Protein AF-0000000081041451 (afdb_homodimer)

Nearest PDB structures (foldseek):
  8tff-assembly1_A  TM=4.608E-01  e=7.504E+00  Flavobacterium johnsoniae UW101
  8eow-assembly1_A  TM=2.964E-01  e=8.471E+00  Rattus norvegicus
  8tff-assembly1_A  TM=5.093E-01  e=7.293E+00  Flavobacterium johnsoniae UW101
  8eow-assembly1_A  TM=3.138E-01  e=8.241E+00  Rattus norvegicus

Radius of gyration: 32.95 Å; Cα contacts (8 Å, |Δi|>4): 225; chains: 2; bounding box: 112×84×89 Å

Organism: NCBI:txid2856

Secondary structure (DSSP, 8-state):
-------------------------------------HHHHHHHHHHHHHHHT----HHHHHHHHHHHHT--S-SS--SHHHHHHHHHHHHHHHHHHHHHHHHHHHHHHHHHT-HHHHHHHHHHHHHHHHHHHHHHHHHHHHHHHH------/-------------------------------------HHHHHHHHHHHHHHHT----HHHHHHHHHHHHT--S-SS--SHHHHHHHHHHHHHHHHHHHHHHHHHHHHHHHHHT-HHHHHHHHHHHHHHHHHHHHHHHHHHHHHHHH------

Foldseek 3Di:
DDPPPPPPPPPPPPPPPPPPPPPPVPPPQPQPLQPQDPVNVVLVVVLVVVLVPPDDDLVSLVVSLVVLLPDDWANHDGDDVVRVVRNVVSNVSSVSSVVVSVVVVVVVCLVPPDPVNVVVVVVVVVVVVVVVVVVVVVVVVVVVVVVPPPPD/DDPPPPPPPPPPPPPPPPPPPPCPVPPPQPQPLAAQDPVRVVLQVVLQVVLVPPDDDLVSLVVSLVVLLPDDWANHDGDDVVRVVRNVVSNVSSVSSVVVSVVVVVVVCLVPPDVVNVVVVVVVVVVVVVVVVVVVVVVVVVVVVVVPDPPD

Sequence (304 aa):
MKLTLLSSSLALFLCQTQAFAPVSPSIRPRTSVLAVTEGETDTYFRAIKCAEGSSSTLEELEKLATDLENVLGSQYEEGIENCEREVRDRMDVAHMLRLRIELQLRMDYLKGENLFASDVQKSHDRDERRRFKELLEANRDKVVDGADLGLWMKLTLLSSSLALFLCQTQAFAPVSPSIRPRTSVLAVTEGETDTYFRAIKCAEGSSSTLEELEKLATDLENVLGSQYEEGIENCEREVRDRMDVAHMLRLRIELQLRMDYLKGENLFASDVQKSHDRDERRRFKELLEANRDKVVDGADLGLW

Structure (mmCIF, N/CA/C/O backbone):
data_AF-0000000081041451-model_v1
#
loop_
_entity.id
_entity.type
_entity.pdbx_description
1 polymer 'Uncharacterized protein'
#
loop_
_atom_site.group_PDB
_atom_site.id
_atom_site.type_symbol
_atom_site.label_atom_id
_atom_site.label_alt_id
_atom_site.label_comp_id
_atom_site.label_asym_id
_atom_site.label_entity_id
_atom_site.label_seq_id
_atom_site.pdbx_PDB_ins_code
_atom_site.Cartn_x
_atom_site.Cartn_y
_atom_site.Cartn_z
_atom_site.occupancy
_atom_site.B_iso_or_equiv
_atom_site.auth_seq_id
_atom_site.auth_comp_id
_atom_site.auth_asym_id
_atom_site.auth_atom_id
_atom_site.pdbx_PDB_model_num
ATOM 1 N N . MET A 1 1 ? -48.594 40.406 -40.25 1 30.55 1 MET A N 1
ATOM 2 C CA . MET A 1 1 ? -47.344 39.75 -39.938 1 30.55 1 MET A CA 1
ATOM 3 C C . MET A 1 1 ? -47.594 38.375 -39.312 1 30.55 1 MET A C 1
ATOM 5 O O . MET A 1 1 ? -48.188 38.281 -38.25 1 30.55 1 MET A O 1
ATOM 9 N N . LYS A 1 2 ? -47.812 37.25 -40.156 1 34.16 2 LYS A N 1
ATOM 10 C CA . LYS A 1 2 ? -48.281 35.875 -39.969 1 34.16 2 LYS A CA 1
ATOM 11 C C . LYS A 1 2 ? -47.344 35.062 -39.125 1 34.16 2 LYS A C 1
ATOM 13 O O . LYS A 1 2 ? -46.156 34.969 -39.406 1 34.16 2 LYS A O 1
ATOM 18 N N . LEU A 1 3 ? -47.594 34.906 -37.812 1 38.12 3 LEU A N 1
ATOM 19 C CA . LEU A 1 3 ? -46.969 34.219 -36.719 1 38.12 3 LEU A CA 1
ATOM 20 C C . LEU A 1 3 ? -46.938 32.688 -36.969 1 38.12 3 LEU A C 1
ATOM 22 O O . LEU A 1 3 ? -48 32.062 -36.969 1 38.12 3 LEU A O 1
ATOM 26 N N . THR A 1 4 ? -46.25 32.281 -38.062 1 38.69 4 THR A N 1
ATOM 27 C CA . THR A 1 4 ? -46.219 30.859 -38.312 1 38.69 4 THR A CA 1
ATOM 28 C C . THR A 1 4 ? -45.656 30.094 -37.125 1 38.69 4 THR A C 1
ATOM 30 O O . THR A 1 4 ? -44.531 30.391 -36.688 1 38.69 4 THR A O 1
ATOM 33 N N . LEU A 1 5 ? -46.531 29.594 -36.281 1 37.41 5 LEU A N 1
ATOM 34 C CA . LEU A 1 5 ? -46.344 28.703 -35.125 1 37.41 5 LEU A CA 1
ATOM 35 C C . LEU A 1 5 ? -45.688 27.406 -35.562 1 37.41 5 LEU A C 1
ATOM 37 O O . LEU A 1 5 ? -46.25 26.641 -36.344 1 37.41 5 LEU A O 1
ATOM 41 N N . LEU A 1 6 ? -44.344 27.438 -35.781 1 37.81 6 LEU A N 1
ATOM 42 C CA . LEU A 1 6 ? -43.594 26.219 -36.094 1 37.81 6 LEU A CA 1
ATOM 43 C C . LEU A 1 6 ? -43.781 25.172 -35 1 37.81 6 LEU A C 1
ATOM 45 O O . LEU A 1 6 ? -43.5 25.438 -33.812 1 37.81 6 LEU A O 1
ATOM 49 N N . SER A 1 7 ? -44.688 24.172 -35.188 1 36.12 7 SER A N 1
ATOM 50 C CA . SER A 1 7 ? -45 22.984 -34.406 1 36.12 7 SER A CA 1
ATOM 51 C C . SER A 1 7 ? -43.781 22.062 -34.281 1 36.12 7 SER A C 1
ATOM 53 O O . SER A 1 7 ? -43.25 21.594 -35.281 1 36.12 7 SER A O 1
ATOM 55 N N . SER A 1 8 ? -42.844 22.312 -33.281 1 38.12 8 SER A N 1
ATOM 56 C CA . SER A 1 8 ? -41.688 21.469 -32.969 1 38.12 8 SER A CA 1
ATOM 57 C C . SER A 1 8 ? -42.125 20.078 -32.531 1 38.12 8 SER A C 1
ATOM 59 O O . SER A 1 8 ? -42.844 19.938 -31.547 1 38.12 8 SER A O 1
ATOM 61 N N . SER A 1 9 ? -42.406 19.172 -33.5 1 34.44 9 SER A N 1
ATOM 62 C CA . SER A 1 9 ? -42.688 17.766 -33.281 1 34.44 9 SER A CA 1
ATOM 63 C C . SER A 1 9 ? -41.625 17.094 -32.438 1 34.44 9 SER A C 1
ATOM 65 O O . SER A 1 9 ? -40.438 17.062 -32.812 1 34.44 9 SER A O 1
ATOM 67 N N . LEU A 1 10 ? -41.75 17.109 -31.078 1 38.22 10 LEU A N 1
ATOM 68 C CA . LEU A 1 10 ? -40.969 16.344 -30.109 1 38.22 10 LEU A CA 1
ATOM 69 C C . LEU A 1 10 ? -41.031 14.852 -30.422 1 38.22 10 LEU A C 1
ATOM 71 O O . LEU A 1 10 ? -42.094 14.227 -30.297 1 38.22 10 LEU A O 1
ATOM 75 N N . ALA A 1 11 ? -40.344 14.367 -31.469 1 34.16 11 ALA A N 1
ATOM 76 C CA . ALA A 1 11 ? -40.188 12.938 -31.734 1 34.16 11 ALA A CA 1
ATOM 77 C C . ALA A 1 11 ? -39.719 12.188 -30.5 1 34.16 11 ALA A C 1
ATOM 79 O O . ALA A 1 11 ? -38.688 12.523 -29.922 1 34.16 11 ALA A O 1
ATOM 80 N N . LEU A 1 12 ? -40.656 11.664 -29.703 1 37.94 12 LEU A N 1
ATOM 81 C CA . LEU A 1 12 ? -40.469 10.711 -28.625 1 37.94 12 LEU A CA 1
ATOM 82 C C . LEU A 1 12 ? -39.594 9.539 -29.062 1 37.94 12 LEU A C 1
ATOM 84 O O . LEU A 1 12 ? -40 8.758 -29.922 1 37.94 12 LEU A O 1
ATOM 88 N N . PHE A 1 13 ? -38.25 9.695 -29 1 35 13 PHE A N 1
ATOM 89 C CA . PHE A 1 13 ? -37.344 8.57 -29.141 1 35 13 PHE A CA 1
ATOM 90 C C . PHE A 1 13 ? -37.688 7.473 -28.141 1 35 13 PHE A C 1
ATOM 92 O O . PHE A 1 13 ? -37.531 7.664 -26.922 1 35 13 PHE A O 1
ATOM 99 N N . LEU A 1 14 ? -38.719 6.688 -28.406 1 31.81 14 LEU A N 1
ATOM 100 C CA . LEU A 1 14 ? -38.969 5.422 -27.734 1 31.81 14 LEU A CA 1
ATOM 101 C C . LEU A 1 14 ? -37.688 4.605 -27.625 1 31.81 14 LEU A C 1
ATOM 103 O O . LEU A 1 14 ? -37.125 4.16 -28.625 1 31.81 14 LEU A O 1
ATOM 107 N N . CYS A 1 15 ? -36.844 4.941 -26.625 1 34.72 15 CYS A N 1
ATOM 108 C CA . CYS A 1 15 ? -35.75 4.055 -26.188 1 34.72 15 CYS A CA 1
ATOM 109 C C . CYS A 1 15 ? -36.25 2.621 -26.047 1 34.72 15 CYS A C 1
ATOM 111 O O . CYS A 1 15 ? -37.094 2.328 -25.203 1 34.72 15 CYS A O 1
ATOM 113 N N . GLN A 1 16 ? -36.344 1.903 -27.203 1 31.67 16 GLN A N 1
ATOM 114 C CA . GLN A 1 16 ? -36.562 0.462 -27.172 1 31.67 16 GLN A CA 1
ATOM 115 C C . GLN A 1 16 ? -35.656 -0.222 -26.172 1 31.67 16 GLN A C 1
ATOM 117 O O . GLN A 1 16 ? -34.438 -0.08 -26.25 1 31.67 16 GLN A O 1
ATOM 122 N N . THR A 1 17 ? -36.062 -0.378 -24.906 1 31.84 17 THR A N 1
ATOM 123 C CA . THR A 1 17 ? -35.5 -1.301 -23.922 1 31.84 17 THR A CA 1
ATOM 124 C C . THR A 1 17 ? -35.188 -2.646 -24.578 1 31.84 17 THR A C 1
ATOM 126 O O . THR A 1 17 ? -36.094 -3.363 -25 1 31.84 17 THR A O 1
ATOM 129 N N . GLN A 1 18 ? -34.125 -2.688 -25.438 1 32.88 18 GLN A N 1
ATOM 130 C CA . GLN A 1 18 ? -33.688 -4.012 -25.875 1 32.88 18 GLN A CA 1
ATOM 131 C C . GLN A 1 18 ? -33.594 -4.969 -24.688 1 32.88 18 GLN A C 1
ATOM 133 O O . GLN A 1 18 ? -33.031 -4.609 -23.641 1 32.88 18 GLN A O 1
ATOM 138 N N . ALA A 1 19 ? -34.5 -5.859 -24.516 1 31.73 19 ALA A N 1
ATOM 139 C CA . ALA A 1 19 ? -34.469 -7.051 -23.672 1 31.73 19 ALA A CA 1
ATOM 140 C C . ALA A 1 19 ? -33.125 -7.742 -23.734 1 31.73 19 ALA A C 1
ATOM 142 O O . ALA A 1 19 ? -32.656 -8.133 -24.812 1 31.73 19 ALA A O 1
ATOM 143 N N . PHE A 1 20 ? -32.156 -7.328 -22.906 1 34.72 20 PHE A N 1
ATOM 144 C CA . PHE A 1 20 ? -30.953 -8.125 -22.719 1 34.72 20 PHE A CA 1
ATOM 145 C C . PHE A 1 20 ? -31.297 -9.594 -22.5 1 34.72 20 PHE A C 1
ATOM 147 O O . PHE A 1 20 ? -31.938 -9.945 -21.5 1 34.72 20 PHE A O 1
ATOM 154 N N . ALA A 1 21 ? -31.594 -10.328 -23.594 1 34.72 21 ALA A N 1
ATOM 155 C CA . ALA A 1 21 ? -31.641 -11.773 -23.422 1 34.72 21 ALA A CA 1
ATOM 156 C C . ALA A 1 21 ? -30.438 -12.273 -22.625 1 34.72 21 ALA A C 1
ATOM 158 O O . ALA A 1 21 ? -29.312 -11.82 -22.844 1 34.72 21 ALA A O 1
ATOM 159 N N . PRO A 1 22 ? -30.688 -12.766 -21.406 1 35.06 22 PRO A N 1
ATOM 160 C CA . PRO A 1 22 ? -29.609 -13.398 -20.641 1 35.06 22 PRO A CA 1
ATOM 161 C C . PRO A 1 22 ? -28.859 -14.445 -21.453 1 35.06 22 PRO A C 1
ATOM 163 O O . PRO A 1 22 ? -29.453 -15.43 -21.906 1 35.06 22 PRO A O 1
ATOM 166 N N . VAL A 1 23 ? -28.031 -14.094 -22.375 1 33.28 23 VAL A N 1
ATOM 167 C CA . VAL A 1 23 ? -27.188 -15.117 -22.984 1 33.28 23 VAL A CA 1
ATOM 168 C C . VAL A 1 23 ? -26.562 -15.992 -21.906 1 33.28 23 VAL A C 1
ATOM 170 O O . VAL A 1 23 ? -25.766 -15.516 -21.094 1 33.28 23 VAL A O 1
ATOM 173 N N . SER A 1 24 ? -27.375 -16.844 -21.25 1 35.44 24 SER A N 1
ATOM 174 C CA . SER A 1 24 ? -26.703 -17.828 -20.406 1 35.44 24 SER A CA 1
ATOM 175 C C . SER A 1 24 ? -25.609 -18.562 -21.172 1 35.44 24 SER A C 1
ATOM 177 O O . SER A 1 24 ? -25.906 -19.359 -22.062 1 35.44 24 SER A O 1
ATOM 179 N N . PRO A 1 25 ? -24.562 -17.875 -21.625 1 36.59 25 PRO A N 1
ATOM 180 C CA . PRO A 1 25 ? -23.625 -18.766 -22.312 1 36.59 25 PRO A CA 1
ATOM 181 C C . PRO A 1 25 ? -23.359 -20.047 -21.547 1 36.59 25 PRO A C 1
ATOM 183 O O . PRO A 1 25 ? -23.234 -20.016 -20.312 1 36.59 25 PRO A O 1
ATOM 186 N N . SER A 1 26 ? -23.953 -21.141 -21.891 1 35.69 26 SER A N 1
ATOM 187 C CA . SER A 1 26 ? -23.531 -22.453 -21.453 1 35.69 26 SER A CA 1
ATOM 188 C C . SER A 1 26 ? -22.016 -22.547 -21.328 1 35.69 26 SER A C 1
ATOM 190 O O . SER A 1 26 ? -21.297 -22.531 -22.328 1 35.69 26 SER A O 1
ATOM 192 N N . ILE A 1 27 ? -21.469 -21.891 -20.344 1 39.28 27 ILE A N 1
ATOM 193 C CA . ILE A 1 27 ? -20.078 -22.172 -20.047 1 39.28 27 ILE A CA 1
ATOM 194 C C . ILE A 1 27 ? -19.828 -23.672 -20 1 39.28 27 ILE A C 1
ATOM 196 O O . ILE A 1 27 ? -20.375 -24.375 -19.141 1 39.28 27 ILE A O 1
ATOM 200 N N . ARG A 1 28 ? -19.734 -24.328 -21.109 1 40.84 28 ARG A N 1
ATOM 201 C CA . ARG A 1 28 ? -19.188 -25.688 -21.078 1 40.84 28 ARG A CA 1
ATOM 202 C C . ARG A 1 28 ? -17.984 -25.766 -20.156 1 40.84 28 ARG A C 1
ATOM 204 O O . ARG A 1 28 ? -17.094 -24.922 -20.203 1 40.84 28 ARG A O 1
ATOM 211 N N . PRO A 1 29 ? -18.109 -26.438 -19.031 1 39.81 29 PRO A N 1
ATOM 212 C CA . PRO A 1 29 ? -16.906 -26.672 -18.219 1 39.81 29 PRO A CA 1
ATOM 213 C C . PRO A 1 29 ? -15.758 -27.25 -19.031 1 39.81 29 PRO A C 1
ATOM 215 O O . PRO A 1 29 ? -15.875 -28.359 -19.562 1 39.81 29 PRO A O 1
ATOM 218 N N . ARG A 1 30 ? -15.242 -26.625 -19.984 1 40.94 30 ARG A N 1
ATOM 219 C CA . ARG A 1 30 ? -14.039 -27.234 -20.531 1 40.94 30 ARG A CA 1
ATOM 220 C C . ARG A 1 30 ? -13.094 -27.672 -19.406 1 40.94 30 ARG A C 1
ATOM 222 O O . ARG A 1 30 ? -12.578 -26.844 -18.672 1 40.94 30 ARG A O 1
ATOM 229 N N . THR A 1 31 ? -13.266 -28.859 -18.859 1 39.97 31 THR A N 1
ATOM 230 C CA . THR A 1 31 ? -12.367 -29.562 -17.953 1 39.97 31 THR A CA 1
ATOM 231 C C . THR A 1 31 ? -10.93 -29.469 -18.453 1 39.97 31 THR A C 1
ATOM 233 O O . THR A 1 31 ? -10.094 -30.328 -18.125 1 39.97 31 THR A O 1
ATOM 236 N N . SER A 1 32 ? -10.672 -28.859 -19.656 1 36.69 32 SER A N 1
ATOM 237 C CA . SER A 1 32 ? -9.242 -28.922 -19.938 1 36.69 32 SER A CA 1
ATOM 238 C C . SER A 1 32 ? -8.438 -28.203 -18.859 1 36.69 32 SER A C 1
ATOM 240 O O . SER A 1 32 ? -8.562 -27 -18.688 1 36.69 32 SER A O 1
ATOM 242 N N . VAL A 1 33 ? -8.164 -28.891 -17.688 1 42.75 33 VAL A N 1
ATOM 243 C CA . VAL A 1 33 ? -7.047 -28.359 -16.922 1 42.75 33 VAL A CA 1
ATOM 244 C C . VAL A 1 33 ? -5.969 -27.844 -17.875 1 42.75 33 VAL A C 1
ATOM 246 O O . VAL A 1 33 ? -5.305 -28.625 -18.547 1 42.75 33 VAL A O 1
ATOM 249 N N . LEU A 1 34 ? -6.172 -26.828 -18.5 1 49.19 34 LEU A N 1
ATOM 250 C CA . LEU A 1 34 ? -5.047 -26.25 -19.219 1 49.19 34 LEU A CA 1
ATOM 251 C C . LEU A 1 34 ? -3.791 -26.234 -18.344 1 49.19 34 LEU A C 1
ATOM 253 O O . LEU A 1 34 ? -3.803 -25.719 -17.234 1 49.19 34 LEU A O 1
ATOM 257 N N . ALA A 1 35 ? -2.928 -27.25 -18.531 1 52.91 35 ALA A N 1
ATOM 258 C CA . ALA A 1 35 ? -1.591 -27.25 -17.938 1 52.91 35 ALA A CA 1
ATOM 259 C C . ALA A 1 35 ? -0.985 -25.844 -17.969 1 52.91 35 ALA A C 1
ATOM 261 O O . ALA A 1 35 ? -0.721 -25.297 -19.047 1 52.91 35 ALA A O 1
ATOM 262 N N . VAL A 1 36 ? -1.156 -25.25 -16.891 1 58.78 36 VAL A N 1
ATOM 263 C CA . VAL A 1 36 ? -0.459 -23.984 -16.766 1 58.78 36 VAL A CA 1
ATOM 264 C C . VAL A 1 36 ? 1.023 -24.172 -17.078 1 58.78 36 VAL A C 1
ATOM 266 O O . VAL A 1 36 ? 1.684 -25.031 -16.484 1 58.78 36 VAL A O 1
ATOM 269 N N . THR A 1 37 ? 1.414 -23.516 -18.203 1 70 37 THR A N 1
ATOM 270 C CA . THR A 1 37 ? 2.822 -23.562 -18.578 1 70 37 THR A CA 1
ATOM 271 C C . THR A 1 37 ? 3.691 -22.891 -17.531 1 70 37 THR A C 1
ATOM 273 O O . THR A 1 37 ? 3.207 -22.062 -16.75 1 70 37 THR A O 1
ATOM 276 N N . GLU A 1 38 ? 4.914 -23.281 -17.391 1 71.38 38 GLU A N 1
ATOM 277 C CA . GLU A 1 38 ? 5.895 -22.75 -16.453 1 71.38 38 GLU A CA 1
ATOM 278 C C . GLU A 1 38 ? 5.93 -21.219 -16.5 1 71.38 38 GLU A C 1
ATOM 280 O O . GLU A 1 38 ? 5.918 -20.562 -15.469 1 71.38 38 GLU A O 1
ATOM 285 N N . GLY A 1 39 ? 5.879 -20.688 -17.688 1 76.38 39 GLY A N 1
ATOM 286 C CA . GLY A 1 39 ? 5.871 -19.25 -17.875 1 76.38 39 GLY A CA 1
ATOM 287 C C . GLY A 1 39 ? 4.645 -18.578 -17.281 1 76.38 39 GLY A C 1
ATOM 288 O O . GLY A 1 39 ? 4.746 -17.516 -16.672 1 76.38 39 GLY A O 1
ATOM 289 N N . GLU A 1 40 ? 3.543 -19.219 -17.375 1 77.94 40 GLU A N 1
ATOM 290 C CA . GLU A 1 40 ? 2.295 -18.672 -16.859 1 77.94 40 GLU A CA 1
ATOM 291 C C . GLU A 1 40 ? 2.275 -18.703 -15.328 1 77.94 40 GLU A C 1
ATOM 293 O O . GLU A 1 40 ? 1.839 -17.75 -14.688 1 77.94 40 GLU A O 1
ATOM 298 N N . THR A 1 41 ? 2.768 -19.781 -14.781 1 83.5 41 THR A N 1
ATOM 299 C CA . THR A 1 41 ? 2.869 -19.875 -13.328 1 83.5 41 THR A CA 1
ATOM 300 C C . THR A 1 41 ? 3.744 -18.766 -12.766 1 83.5 41 THR A C 1
ATOM 302 O O . THR A 1 41 ? 3.406 -18.156 -11.75 1 83.5 41 THR A O 1
ATOM 305 N N . ASP A 1 42 ? 4.73 -18.453 -13.469 1 87.31 42 ASP A N 1
ATOM 306 C CA . ASP A 1 42 ? 5.656 -17.422 -13.016 1 87.31 42 ASP A CA 1
ATOM 307 C C . ASP A 1 42 ? 5 -16.047 -13.047 1 87.31 42 ASP A C 1
ATOM 309 O O . ASP A 1 42 ? 5.207 -15.242 -12.141 1 87.31 42 ASP A O 1
ATOM 313 N N . THR A 1 43 ? 4.211 -15.891 -14.047 1 90.62 43 THR A N 1
ATOM 314 C CA . THR A 1 43 ? 3.521 -14.609 -14.172 1 90.62 43 THR A CA 1
ATOM 315 C C . THR A 1 43 ? 2.52 -14.422 -13.039 1 90.62 43 THR A C 1
ATOM 317 O O . THR A 1 43 ? 2.473 -13.359 -12.422 1 90.62 43 THR A O 1
ATOM 320 N N . TYR A 1 44 ? 1.774 -15.43 -12.734 1 92.5 44 TYR A N 1
ATOM 321 C CA . TYR A 1 44 ? 0.781 -15.328 -11.672 1 92.5 44 TYR A CA 1
ATOM 322 C C . TYR A 1 44 ? 1.452 -15.258 -10.305 1 92.5 44 TYR A C 1
ATOM 324 O O . TYR A 1 44 ? 0.999 -14.523 -9.422 1 92.5 44 TYR A O 1
ATOM 332 N N . PHE A 1 45 ? 2.48 -16 -10.219 1 96 45 PHE A N 1
ATOM 333 C CA . PHE A 1 45 ? 3.258 -15.93 -8.984 1 96 45 PHE A CA 1
ATOM 334 C C . PHE A 1 45 ? 3.801 -14.516 -8.781 1 96 45 PHE A C 1
ATOM 336 O O . PHE A 1 45 ? 3.734 -13.977 -7.672 1 96 45 PHE A O 1
ATOM 343 N N . ARG A 1 46 ? 4.301 -13.883 -9.852 1 97.12 46 ARG A N 1
ATOM 344 C CA . ARG A 1 46 ? 4.793 -12.516 -9.797 1 97.12 46 ARG A CA 1
ATOM 345 C C . ARG A 1 46 ? 3.688 -11.547 -9.383 1 97.12 46 ARG A C 1
ATOM 347 O O . ARG A 1 46 ? 3.91 -10.648 -8.57 1 97.12 46 ARG A O 1
ATOM 354 N N . ALA A 1 47 ? 2.541 -11.789 -9.859 1 97.56 47 ALA A N 1
ATOM 355 C CA . ALA A 1 47 ? 1.403 -10.945 -9.508 1 97.56 47 ALA A CA 1
ATOM 356 C C . ALA A 1 47 ? 1.101 -11.016 -8.016 1 97.56 47 ALA A C 1
ATOM 358 O O . ALA A 1 47 ? 0.893 -9.984 -7.367 1 97.56 47 ALA A O 1
ATOM 359 N N . ILE A 1 48 ? 1.099 -12.156 -7.492 1 97.25 48 ILE A N 1
ATOM 360 C CA . ILE A 1 48 ? 0.838 -12.375 -6.074 1 97.25 48 ILE A CA 1
ATOM 361 C C . ILE A 1 48 ? 1.927 -11.703 -5.242 1 97.25 48 ILE A C 1
ATOM 363 O O . ILE A 1 48 ? 1.632 -11.008 -4.266 1 97.25 48 ILE A O 1
ATOM 367 N N . LYS A 1 49 ? 3.119 -11.805 -5.664 1 97.38 49 LYS A N 1
ATOM 368 C CA . LYS A 1 49 ? 4.23 -11.195 -4.941 1 97.38 49 LYS A CA 1
ATOM 369 C C . LYS A 1 49 ? 4.133 -9.672 -4.977 1 97.38 49 LYS A C 1
ATOM 371 O O . LYS A 1 49 ? 4.406 -9 -3.975 1 97.38 49 LYS A O 1
ATOM 376 N N . CYS A 1 50 ? 3.777 -9.164 -6.07 1 97.56 50 CYS A N 1
ATOM 377 C CA . CYS A 1 50 ? 3.564 -7.727 -6.18 1 97.56 50 CYS A CA 1
ATOM 378 C C . CYS A 1 50 ? 2.436 -7.27 -5.262 1 9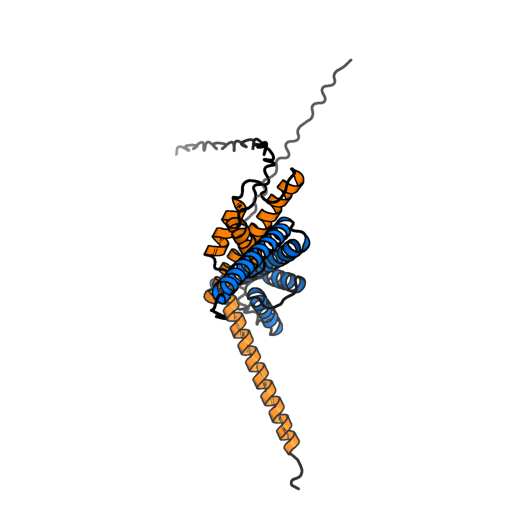7.56 50 CYS A C 1
ATOM 380 O O . CYS A 1 50 ? 2.553 -6.242 -4.594 1 97.56 50 CYS A O 1
ATOM 382 N N . ALA A 1 51 ? 1.39 -8.078 -5.199 1 97.06 51 ALA A N 1
ATOM 383 C CA . ALA A 1 51 ? 0.272 -7.773 -4.309 1 97.06 51 ALA A CA 1
ATOM 384 C C . ALA A 1 51 ? 0.716 -7.777 -2.85 1 97.06 51 ALA A C 1
ATOM 386 O O . ALA A 1 51 ? 0.264 -6.953 -2.055 1 97.06 51 ALA A O 1
ATOM 387 N N . GLU A 1 52 ? 1.637 -8.586 -2.555 1 95.25 52 GLU A N 1
ATOM 388 C CA . GLU A 1 52 ? 2.143 -8.727 -1.191 1 95.25 52 GLU A CA 1
ATOM 389 C C . GLU A 1 52 ? 3.139 -7.617 -0.857 1 95.25 52 GLU A C 1
ATOM 391 O O . GLU A 1 52 ? 3.525 -7.453 0.302 1 95.25 52 GLU A O 1
ATOM 396 N N . GLY A 1 53 ? 3.609 -6.941 -1.828 1 93 53 GLY A N 1
ATOM 397 C CA . GLY A 1 53 ? 4.414 -5.773 -1.504 1 93 53 GLY A CA 1
ATOM 398 C C . GLY A 1 53 ? 5.801 -5.816 -2.121 1 93 53 GLY A C 1
ATOM 399 O O . GLY A 1 53 ? 6.641 -4.965 -1.83 1 93 53 GLY A O 1
ATOM 400 N N . SER A 1 54 ? 5.969 -6.805 -2.947 1 94.88 54 SER A N 1
ATOM 401 C CA . SER A 1 54 ? 7.254 -6.812 -3.637 1 94.88 54 SER A CA 1
ATOM 402 C C . SER A 1 54 ? 7.406 -5.594 -4.539 1 94.88 54 SER A C 1
ATOM 404 O O . SER A 1 54 ? 6.422 -5.094 -5.09 1 94.88 54 SER A O 1
ATOM 406 N N . SER A 1 55 ? 8.648 -5.223 -4.684 1 95.25 55 SER A N 1
ATOM 407 C CA . SER A 1 55 ? 8.93 -4.062 -5.523 1 95.25 55 SER A CA 1
ATOM 408 C C . SER A 1 55 ? 8.453 -4.293 -6.957 1 95.25 55 SER A C 1
ATOM 410 O O . SER A 1 55 ? 8.727 -5.336 -7.547 1 95.25 55 SER A O 1
ATOM 412 N N . SER A 1 56 ? 7.758 -3.311 -7.441 1 96.69 56 SER A N 1
ATOM 413 C CA . SER A 1 56 ? 7.199 -3.363 -8.789 1 96.69 56 SER A CA 1
ATOM 414 C C . SER A 1 56 ? 7.023 -1.964 -9.367 1 96.69 56 SER A C 1
ATOM 416 O O . SER A 1 56 ? 6.793 -1.005 -8.633 1 96.69 56 SER A O 1
ATOM 418 N N . THR A 1 57 ? 7.133 -1.872 -10.641 1 96.94 57 THR A N 1
ATOM 419 C CA . THR A 1 57 ? 6.816 -0.626 -11.336 1 96.94 57 THR A CA 1
ATOM 420 C C . THR A 1 57 ? 5.32 -0.525 -11.609 1 96.94 57 THR A C 1
ATOM 422 O O . THR A 1 57 ? 4.609 -1.531 -11.578 1 96.94 57 THR A O 1
ATOM 425 N N . LEU A 1 58 ? 4.867 0.726 -11.922 1 97.56 58 LEU A N 1
ATOM 426 C CA . LEU A 1 58 ? 3.467 0.936 -12.273 1 97.56 58 LEU A CA 1
ATOM 427 C C . LEU A 1 58 ? 3.104 0.16 -13.539 1 97.56 58 LEU A C 1
ATOM 429 O O . LEU A 1 58 ? 2.012 -0.407 -13.625 1 97.56 58 LEU A O 1
ATOM 433 N N . GLU A 1 59 ? 3.992 0.169 -14.422 1 98 59 GLU A N 1
ATOM 434 C CA . GLU A 1 59 ? 3.766 -0.539 -15.672 1 98 59 GLU A CA 1
ATOM 435 C C . GLU A 1 59 ? 3.6 -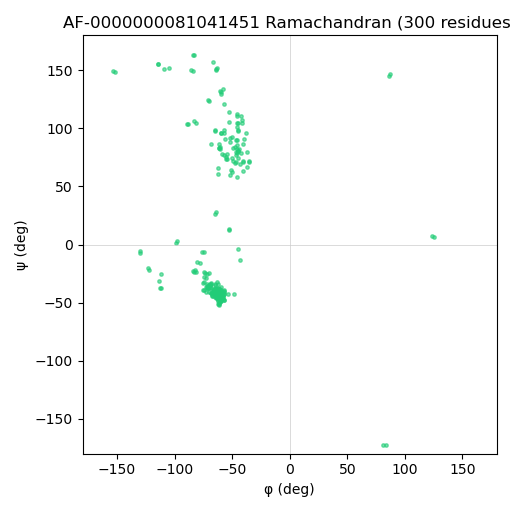2.037 -15.438 1 98 59 GLU A C 1
ATOM 437 O O . GLU A 1 59 ? 2.725 -2.67 -16.031 1 98 59 GLU A O 1
ATOM 442 N N . GLU A 1 60 ? 4.496 -2.6 -14.672 1 98.06 60 GLU A N 1
ATOM 443 C CA . GLU A 1 60 ? 4.395 -4.02 -14.344 1 98.06 60 GLU A CA 1
ATOM 444 C C . GLU A 1 60 ? 3.07 -4.336 -13.656 1 98.06 60 GLU A C 1
ATOM 446 O O . GLU A 1 60 ? 2.398 -5.309 -14 1 98.06 60 GLU A O 1
ATOM 451 N N . LEU A 1 61 ? 2.656 -3.508 -12.695 1 98.38 61 LEU A N 1
ATOM 452 C CA . LEU A 1 61 ? 1.399 -3.707 -11.977 1 98.38 61 LEU A CA 1
ATOM 453 C C . LEU A 1 61 ? 0.217 -3.682 -12.945 1 98.38 61 LEU A C 1
ATOM 455 O O . LEU A 1 61 ? -0.675 -4.527 -12.859 1 98.38 61 LEU A O 1
ATOM 459 N N . GLU A 1 62 ? 0.219 -2.707 -13.828 1 98.44 62 GLU A N 1
ATOM 460 C CA . GLU A 1 62 ? -0.849 -2.578 -14.82 1 98.44 62 GLU A CA 1
ATOM 461 C C . GLU A 1 62 ? -0.933 -3.816 -15.703 1 98.44 62 GLU A C 1
ATOM 463 O O . GLU A 1 62 ? -2.021 -4.344 -15.938 1 98.44 62 GLU A O 1
ATOM 468 N N . LYS A 1 63 ? 0.142 -4.215 -16.156 1 98.06 63 LYS A N 1
ATOM 469 C CA . LYS A 1 63 ? 0.184 -5.391 -17.031 1 98.06 63 LYS A CA 1
ATOM 470 C C . LYS A 1 63 ? -0.337 -6.629 -16.297 1 98.06 63 LYS A C 1
ATOM 472 O O . LYS A 1 63 ? -1.177 -7.355 -16.828 1 98.06 63 LYS A O 1
ATOM 477 N N . LEU A 1 64 ? 0.2 -6.879 -15.125 1 97.56 64 LEU A N 1
ATOM 478 C CA . LEU A 1 64 ? -0.201 -8.047 -14.352 1 97.56 64 LEU A CA 1
ATOM 479 C C . LEU A 1 64 ? -1.692 -8 -14.031 1 97.56 64 LEU A C 1
ATOM 481 O O . LEU A 1 64 ? -2.387 -9.016 -14.148 1 97.56 64 LEU A O 1
ATOM 485 N N . ALA A 1 65 ? -2.199 -6.852 -13.609 1 98 65 ALA A N 1
ATOM 486 C CA . ALA A 1 65 ? -3.623 -6.707 -13.32 1 98 65 ALA A CA 1
ATOM 487 C C . ALA A 1 65 ? -4.469 -7.035 -14.547 1 98 65 ALA A C 1
ATOM 489 O O . ALA A 1 65 ? -5.434 -7.797 -14.453 1 98 65 ALA A O 1
ATOM 490 N N . THR A 1 66 ? -4.062 -6.492 -15.633 1 97.56 66 THR A N 1
ATOM 491 C CA . THR A 1 66 ? -4.789 -6.703 -16.875 1 97.56 66 THR A CA 1
ATOM 492 C C . THR A 1 66 ? -4.762 -8.18 -17.281 1 97.56 66 THR A C 1
ATOM 494 O O . THR A 1 66 ? -5.781 -8.727 -17.703 1 97.56 66 THR A O 1
ATOM 497 N N . ASP A 1 67 ? -3.629 -8.812 -17.141 1 94.12 67 ASP A N 1
ATOM 498 C CA . ASP A 1 67 ? -3.506 -10.234 -17.453 1 94.12 67 ASP A CA 1
ATOM 499 C C . ASP A 1 67 ? -4.453 -11.07 -16.594 1 94.12 67 ASP A C 1
ATOM 501 O O . ASP A 1 67 ? -5.105 -11.992 -17.109 1 94.12 67 ASP A O 1
ATOM 505 N N . LEU A 1 68 ? -4.551 -10.75 -15.367 1 95.19 68 LEU A N 1
ATOM 506 C CA . LEU A 1 68 ? -5.406 -11.492 -14.445 1 95.19 68 LEU A CA 1
ATOM 507 C C . LEU A 1 68 ? -6.879 -11.25 -14.758 1 95.19 68 LEU A C 1
ATOM 509 O O . LEU A 1 68 ? -7.695 -12.172 -14.656 1 95.19 68 LEU A O 1
ATOM 513 N N . GLU A 1 69 ? -7.242 -10.078 -15.164 1 94.38 69 GLU A N 1
ATOM 514 C CA . GLU A 1 69 ? -8.625 -9.711 -15.453 1 94.38 69 GLU A CA 1
ATOM 515 C C . GLU A 1 69 ? -9.109 -10.336 -16.75 1 94.38 69 GLU A C 1
ATOM 517 O O . GLU A 1 69 ? -10.305 -10.555 -16.938 1 94.38 69 GLU A O 1
ATOM 522 N N . ASN A 1 70 ? -8.164 -10.625 -17.578 1 90.75 70 ASN A N 1
ATOM 523 C CA . ASN A 1 70 ? -8.523 -11.086 -18.906 1 90.75 70 ASN A CA 1
ATOM 524 C C . ASN A 1 70 ? -8.469 -12.609 -19.016 1 90.75 70 ASN A C 1
ATOM 526 O O . ASN A 1 70 ? -8.641 -13.164 -20.094 1 90.75 70 ASN A O 1
ATOM 530 N N . VAL A 1 71 ? -8.18 -13.234 -17.906 1 83.06 71 VAL A N 1
ATOM 531 C CA . VAL A 1 71 ? -8.133 -14.688 -17.953 1 83.06 71 VAL A CA 1
ATOM 532 C C . VAL A 1 71 ? -9.539 -15.25 -18.141 1 83.06 71 VAL A C 1
ATOM 534 O O . VAL A 1 71 ? -10.461 -14.875 -17.406 1 83.06 71 VAL A O 1
ATOM 537 N N . LEU A 1 72 ? -9.586 -16.031 -19.234 1 79.12 72 LEU A N 1
ATOM 538 C CA . LEU A 1 72 ? -10.859 -16.703 -19.516 1 79.12 72 LEU A CA 1
ATOM 539 C C . LEU A 1 72 ? -10.945 -18.047 -18.812 1 79.12 72 LEU A C 1
ATOM 541 O O . LEU A 1 72 ? -10.195 -18.969 -19.125 1 79.12 72 LEU A O 1
ATOM 545 N N . GLY A 1 73 ? -11.688 -18.172 -17.734 1 81.5 73 GLY A N 1
ATOM 546 C CA . GLY A 1 73 ? -11.922 -19.422 -17.031 1 81.5 73 GLY A CA 1
ATOM 547 C C . GLY A 1 73 ? -10.781 -19.797 -16.109 1 81.5 73 GLY A C 1
ATOM 548 O O . GLY A 1 73 ? -9.867 -19 -15.875 1 81.5 73 GLY A O 1
ATOM 549 N N . SER A 1 74 ? -10.844 -20.984 -15.555 1 85.62 74 SER A N 1
ATOM 550 C CA . SER A 1 74 ? -9.836 -21.484 -14.633 1 85.62 74 SER A CA 1
ATOM 551 C C . SER A 1 74 ? -8.656 -22.094 -15.375 1 85.62 74 SER A C 1
ATOM 553 O O . SER A 1 74 ? -8.82 -22.641 -16.469 1 85.62 74 SER A O 1
ATOM 555 N N . GLN A 1 75 ? -7.465 -22.016 -14.789 1 83.06 75 GLN A N 1
ATOM 556 C CA . GLN A 1 75 ? -6.258 -22.578 -15.391 1 83.06 75 GLN A CA 1
ATOM 557 C C . GLN A 1 75 ? -5.598 -23.578 -14.453 1 83.06 75 GLN A C 1
ATOM 559 O O . GLN A 1 75 ? -4.789 -24.406 -14.883 1 83.06 75 GLN A O 1
ATOM 564 N N . TYR A 1 76 ? -5.961 -23.438 -13.156 1 82.19 76 TYR A N 1
ATOM 565 C CA . TYR A 1 76 ? -5.305 -24.25 -12.156 1 82.19 76 TYR A CA 1
ATOM 566 C C . TYR A 1 76 ? -6.285 -25.25 -11.531 1 82.19 76 TYR A C 1
ATOM 568 O O . TYR A 1 76 ? -5.887 -26.312 -11.062 1 82.19 76 TYR A O 1
ATOM 576 N N . GLU A 1 77 ? -7.477 -24.828 -11.484 1 82.38 77 GLU A N 1
ATOM 577 C CA . GLU A 1 77 ? -8.477 -25.625 -10.773 1 82.38 77 GLU A CA 1
ATOM 578 C C . GLU A 1 77 ? -9.391 -26.359 -11.75 1 82.38 77 GLU A C 1
ATOM 580 O O . GLU A 1 77 ? -9.547 -25.953 -12.898 1 82.38 77 GLU A O 1
ATOM 585 N N . GLU A 1 78 ? -9.891 -27.5 -11.234 1 82.81 78 GLU A N 1
ATOM 586 C CA . GLU A 1 78 ? -10.867 -28.297 -11.969 1 82.81 78 GLU A CA 1
ATOM 587 C C . GLU A 1 78 ? -12.219 -28.312 -11.258 1 82.81 78 GLU A C 1
ATOM 589 O O . GLU A 1 78 ? -12.289 -28.062 -10.047 1 82.81 78 GLU A O 1
ATOM 594 N N . GLY A 1 79 ? -13.328 -28.562 -12.047 1 88.5 79 GLY A N 1
ATOM 595 C CA . GLY A 1 79 ? -14.664 -28.547 -11.484 1 88.5 79 GLY A CA 1
ATOM 596 C C . GLY A 1 79 ? -15.281 -27.156 -11.461 1 88.5 79 GLY A C 1
ATOM 597 O O . GLY A 1 79 ? -14.57 -26.156 -11.281 1 88.5 79 GLY A O 1
ATOM 598 N N . ILE A 1 80 ? -16.516 -27.094 -11.656 1 88.75 80 ILE A N 1
ATOM 599 C CA . ILE A 1 80 ? -17.234 -25.844 -11.859 1 88.75 80 ILE A CA 1
ATOM 600 C C . ILE A 1 80 ? -17.047 -24.938 -10.641 1 88.75 80 ILE A C 1
ATOM 602 O O . ILE A 1 80 ? -16.703 -23.766 -10.781 1 88.75 80 ILE A O 1
ATOM 606 N N . GLU A 1 81 ? -17.25 -25.453 -9.43 1 89.94 81 GLU A N 1
ATOM 607 C CA . GLU A 1 81 ? -17.172 -24.656 -8.211 1 89.94 81 GLU A CA 1
ATOM 608 C C . GLU A 1 81 ? -15.766 -24.109 -8 1 89.94 81 GLU A C 1
ATOM 610 O O . GLU A 1 81 ? -15.586 -22.938 -7.688 1 89.94 81 GLU A O 1
ATOM 615 N N . ASN A 1 82 ? -14.805 -24.984 -8.188 1 88.81 82 ASN A N 1
ATOM 616 C CA . ASN A 1 82 ? -13.414 -24.578 -8.008 1 88.81 82 ASN A CA 1
ATOM 617 C C . ASN A 1 82 ? -12.961 -23.609 -9.094 1 88.81 82 ASN A C 1
ATOM 619 O O . ASN A 1 82 ? -12.188 -22.688 -8.828 1 88.81 82 ASN A O 1
ATOM 623 N N . CYS A 1 83 ? -13.453 -23.797 -10.242 1 90.62 83 CYS A N 1
ATOM 624 C CA . CYS A 1 83 ? -13.125 -22.906 -11.352 1 90.62 83 CYS A CA 1
ATOM 625 C C . CYS A 1 83 ? -13.672 -21.5 -11.094 1 90.62 83 CYS A C 1
ATOM 627 O O . CYS A 1 83 ? -12.984 -20.516 -11.336 1 90.62 83 CYS A O 1
ATOM 629 N N . GLU A 1 84 ? -14.883 -21.469 -10.586 1 92.12 84 GLU A N 1
ATOM 630 C CA . GLU A 1 84 ? -15.469 -20.188 -10.25 1 92.12 84 GLU A CA 1
ATOM 631 C C . GLU A 1 84 ? -14.68 -19.484 -9.141 1 92.12 84 GLU A C 1
ATOM 633 O O . GLU A 1 84 ? -14.484 -18.266 -9.188 1 92.12 84 GLU A O 1
ATOM 638 N N . ARG A 1 85 ? -14.242 -20.219 -8.227 1 93.25 85 ARG A N 1
ATOM 639 C CA . ARG A 1 85 ? -13.453 -19.656 -7.129 1 93.25 85 ARG A CA 1
ATOM 640 C C . ARG A 1 85 ? -12.117 -19.125 -7.629 1 93.25 85 ARG A C 1
ATOM 642 O O . ARG A 1 85 ? -11.672 -18.062 -7.203 1 93.25 85 ARG A O 1
ATOM 649 N N . GLU A 1 86 ? -11.547 -19.922 -8.523 1 93.38 86 GLU A N 1
ATOM 650 C CA . GLU A 1 86 ? -10.289 -19.453 -9.086 1 93.38 86 GLU A CA 1
ATOM 651 C C . GLU A 1 86 ? -10.469 -18.078 -9.75 1 93.38 86 GLU A C 1
ATOM 653 O O . GLU A 1 86 ? -9.664 -17.172 -9.539 1 93.38 86 GLU A O 1
ATOM 658 N N . VAL A 1 87 ? -11.445 -17.984 -10.508 1 93.69 87 VAL A N 1
ATOM 659 C CA . VAL A 1 87 ? -11.688 -16.734 -11.227 1 93.69 87 VAL A CA 1
ATOM 660 C C . VAL A 1 87 ? -11.891 -15.602 -10.234 1 93.69 87 VAL A C 1
ATOM 662 O O . VAL A 1 87 ? -11.32 -14.516 -10.391 1 93.69 87 VAL A O 1
ATOM 665 N N . ARG A 1 88 ? -12.664 -15.812 -9.18 1 94.44 88 ARG A N 1
ATOM 666 C CA . ARG A 1 88 ? -12.883 -14.797 -8.156 1 94.44 88 ARG A CA 1
ATOM 667 C C . ARG A 1 88 ? -11.578 -14.43 -7.453 1 94.44 88 ARG A C 1
ATOM 669 O O . ARG A 1 88 ? -11.297 -13.25 -7.23 1 94.44 88 ARG A O 1
ATOM 676 N N . ASP A 1 89 ? -10.828 -15.438 -7.148 1 96 89 ASP A N 1
ATOM 677 C CA . ASP A 1 89 ? -9.562 -15.234 -6.449 1 96 89 ASP A CA 1
ATOM 678 C C . ASP A 1 89 ? -8.578 -14.453 -7.316 1 96 89 ASP A C 1
ATOM 680 O O . ASP A 1 89 ? -7.863 -13.578 -6.824 1 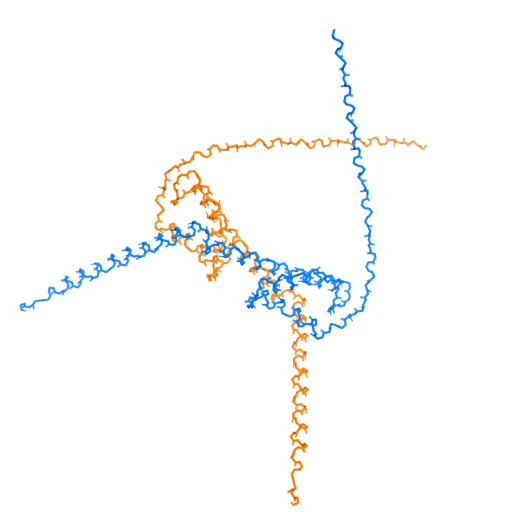96 89 ASP A O 1
ATOM 684 N N . ARG A 1 90 ? -8.586 -14.75 -8.57 1 95.19 90 ARG A N 1
ATOM 685 C CA . ARG A 1 90 ? -7.758 -14.023 -9.531 1 95.19 90 ARG A CA 1
ATOM 686 C C . ARG A 1 90 ? -8.156 -12.555 -9.586 1 95.19 90 ARG A C 1
ATOM 688 O O . ARG A 1 90 ? -7.297 -11.672 -9.586 1 95.19 90 ARG A O 1
ATOM 695 N N . MET A 1 91 ? -9.406 -12.359 -9.602 1 95.94 91 MET A N 1
ATOM 696 C CA . MET A 1 91 ? -9.914 -10.992 -9.648 1 95.94 91 MET A CA 1
ATOM 697 C C . MET A 1 91 ? -9.547 -10.227 -8.383 1 95.94 91 MET A C 1
ATOM 699 O O . MET A 1 91 ? -9.242 -9.031 -8.445 1 95.94 91 MET A O 1
ATOM 703 N N . ASP A 1 92 ? -9.539 -10.938 -7.375 1 97.12 92 ASP A N 1
ATOM 704 C CA . ASP A 1 92 ? -9.156 -10.305 -6.117 1 97.12 92 ASP A CA 1
ATOM 705 C C . ASP A 1 92 ? -7.703 -9.828 -6.16 1 97.12 92 ASP A C 1
ATOM 707 O O . ASP A 1 92 ? -7.402 -8.711 -5.742 1 97.12 92 ASP A O 1
ATOM 711 N N . VAL A 1 93 ? -6.855 -10.648 -6.68 1 97.81 93 VAL A N 1
ATOM 712 C CA . VAL A 1 93 ? -5.453 -10.266 -6.812 1 97.81 93 VAL A CA 1
ATOM 713 C C . VAL A 1 93 ? -5.328 -9.086 -7.777 1 97.81 93 VAL A C 1
ATOM 715 O O . VAL A 1 93 ? -4.594 -8.133 -7.508 1 97.81 93 VAL A O 1
ATOM 718 N N . ALA A 1 94 ? -6.062 -9.141 -8.828 1 97.88 94 ALA A N 1
ATOM 719 C CA . ALA A 1 94 ? -6.055 -8.031 -9.781 1 97.88 94 ALA A CA 1
ATOM 720 C C . ALA A 1 94 ? -6.473 -6.73 -9.102 1 97.88 94 ALA A C 1
ATOM 722 O O . ALA A 1 94 ? -5.844 -5.688 -9.312 1 97.88 94 ALA A O 1
ATOM 723 N N . HIS A 1 95 ? -7.449 -6.805 -8.289 1 97.88 95 HIS A N 1
ATOM 724 C CA . HIS A 1 95 ? -7.938 -5.629 -7.578 1 97.88 95 HIS A CA 1
ATOM 725 C C . HIS A 1 95 ? -6.891 -5.098 -6.605 1 97.88 95 HIS A C 1
ATOM 727 O O . HIS A 1 95 ? -6.723 -3.885 -6.465 1 97.88 95 HIS A O 1
ATOM 733 N N . MET A 1 96 ? -6.227 -5.988 -5.953 1 98.25 96 MET A N 1
ATOM 734 C CA . MET A 1 96 ? -5.145 -5.57 -5.062 1 98.25 96 MET A CA 1
ATOM 735 C C . MET A 1 96 ? -4.07 -4.809 -5.836 1 98.25 96 MET A C 1
ATOM 737 O O . MET A 1 96 ? -3.559 -3.793 -5.355 1 98.25 96 MET A O 1
ATOM 741 N N . LEU A 1 97 ? -3.756 -5.254 -6.977 1 98.5 97 LEU A N 1
ATOM 742 C CA . LEU A 1 97 ? -2.77 -4.578 -7.812 1 98.5 97 LEU A CA 1
ATOM 743 C C . LEU A 1 97 ? -3.27 -3.203 -8.234 1 98.5 97 LEU A C 1
ATOM 745 O O . LEU A 1 97 ? -2.5 -2.238 -8.266 1 98.5 97 LEU A O 1
ATOM 749 N N . ARG A 1 98 ? -4.543 -3.088 -8.508 1 98.44 98 ARG A N 1
ATOM 750 C CA . ARG A 1 98 ? -5.145 -1.804 -8.852 1 98.44 98 ARG A CA 1
ATOM 751 C C . ARG A 1 98 ? -5.086 -0.838 -7.672 1 98.44 98 ARG A C 1
ATOM 753 O O . ARG A 1 98 ? -4.809 0.35 -7.852 1 98.44 98 ARG A O 1
ATOM 760 N N . LEU A 1 99 ? -5.348 -1.365 -6.539 1 98.19 99 LEU A N 1
ATOM 761 C CA . LEU A 1 99 ? -5.227 -0.55 -5.336 1 98.19 99 LEU A CA 1
ATOM 762 C C . LEU A 1 99 ? -3.797 -0.048 -5.16 1 98.19 99 LEU A C 1
ATOM 764 O O . LEU A 1 99 ? -3.582 1.113 -4.805 1 98.19 99 LEU A O 1
ATOM 768 N N . ARG A 1 100 ? -2.826 -0.854 -5.414 1 97.62 100 ARG A N 1
ATOM 769 C CA . ARG A 1 100 ? -1.423 -0.468 -5.301 1 97.62 100 ARG A CA 1
ATOM 770 C C . ARG A 1 100 ? -1.073 0.624 -6.309 1 97.62 100 ARG A C 1
ATOM 772 O O . ARG A 1 100 ? -0.328 1.553 -5.988 1 97.62 100 ARG A O 1
ATOM 779 N N . ILE A 1 101 ? -1.608 0.487 -7.457 1 98.12 101 ILE A N 1
ATOM 780 C CA . ILE A 1 101 ? -1.399 1.505 -8.484 1 98.12 101 ILE A CA 1
ATOM 781 C C . ILE A 1 101 ? -1.946 2.846 -7.996 1 98.12 101 ILE A C 1
ATOM 783 O O . ILE A 1 101 ? -1.244 3.857 -8.031 1 98.12 101 ILE A O 1
ATOM 787 N N . GLU A 1 102 ? -3.137 2.762 -7.523 1 98.06 102 GLU A N 1
ATOM 788 C CA . GLU A 1 102 ? -3.781 3.984 -7.055 1 98.06 102 GLU A CA 1
ATOM 789 C C . GLU A 1 102 ? -3.012 4.602 -5.891 1 98.06 102 GLU A C 1
ATOM 791 O O . GLU A 1 102 ? -2.787 5.816 -5.863 1 98.06 102 GLU A O 1
ATOM 796 N N . LEU A 1 103 ? -2.621 3.77 -5 1 97 103 LEU A N 1
ATOM 797 C CA . LEU A 1 103 ? -1.867 4.242 -3.844 1 97 103 LEU A CA 1
ATOM 798 C C . LEU A 1 103 ? -0.551 4.879 -4.277 1 97 103 LEU A C 1
ATOM 800 O O . LEU A 1 103 ? -0.169 5.934 -3.762 1 97 103 LEU A O 1
ATOM 804 N N . GLN A 1 104 ? 0.109 4.305 -5.199 1 96.06 104 GLN A N 1
ATOM 805 C CA . GLN A 1 104 ? 1.378 4.844 -5.68 1 96.06 104 GLN A CA 1
ATOM 806 C C . GLN A 1 104 ? 1.182 6.195 -6.355 1 96.06 104 GLN A C 1
ATOM 808 O O . GLN A 1 104 ? 1.968 7.121 -6.148 1 96.06 104 GLN A O 1
ATOM 813 N N . LEU A 1 105 ? 0.171 6.293 -7.133 1 96.81 105 LEU A N 1
ATOM 814 C CA . LEU A 1 105 ? -0.114 7.551 -7.812 1 96.81 105 LEU A CA 1
ATOM 815 C C . LEU A 1 105 ? -0.425 8.656 -6.809 1 96.81 105 LEU A C 1
ATOM 817 O O . LEU A 1 105 ? 0.07 9.773 -6.938 1 96.81 105 LEU A O 1
ATOM 821 N N . ARG A 1 106 ? -1.167 8.344 -5.832 1 96.25 106 ARG A N 1
ATOM 822 C CA . ARG A 1 106 ? -1.519 9.32 -4.805 1 96.25 106 ARG A CA 1
ATOM 823 C C . ARG A 1 106 ? -0.305 9.68 -3.953 1 96.25 106 ARG A C 1
ATOM 825 O O . ARG A 1 106 ? -0.167 10.82 -3.51 1 96.25 106 ARG A O 1
ATOM 832 N N . MET A 1 107 ? 0.521 8.711 -3.746 1 95.31 107 MET A N 1
ATOM 833 C CA . MET A 1 107 ? 1.752 8.969 -3.004 1 95.31 107 MET A CA 1
ATOM 834 C C . MET A 1 107 ? 2.631 9.969 -3.74 1 95.31 107 MET A C 1
ATOM 836 O O . MET A 1 107 ? 3.236 10.844 -3.117 1 95.31 107 MET A O 1
ATOM 840 N N . ASP A 1 108 ? 2.695 9.844 -4.992 1 94.31 108 ASP A N 1
ATOM 841 C CA . ASP A 1 108 ? 3.459 10.797 -5.789 1 94.31 108 ASP A CA 1
ATOM 842 C C . ASP A 1 108 ? 2.891 12.211 -5.645 1 94.31 108 ASP A C 1
ATOM 844 O O . ASP A 1 108 ? 3.641 13.172 -5.469 1 94.31 108 ASP A O 1
ATOM 848 N N . TYR A 1 109 ? 1.583 12.289 -5.676 1 94.38 109 TYR A N 1
ATOM 849 C CA . TYR A 1 109 ? 0.921 13.578 -5.477 1 94.38 109 TYR A CA 1
ATOM 850 C C . TYR A 1 109 ? 1.201 14.125 -4.078 1 94.38 109 TYR A C 1
ATOM 852 O O . TYR A 1 109 ? 1.5 15.305 -3.92 1 94.38 109 TYR A O 1
ATOM 860 N N . LEU A 1 110 ? 1.113 13.312 -3.055 1 95.5 110 LEU A N 1
ATOM 861 C CA . LEU A 1 110 ? 1.341 13.68 -1.66 1 95.5 110 LEU A CA 1
ATOM 862 C C . LEU A 1 110 ? 2.732 14.273 -1.475 1 95.5 110 LEU A C 1
ATOM 864 O O . LEU A 1 110 ? 2.891 15.289 -0.797 1 95.5 110 LEU A O 1
ATOM 868 N N . LYS A 1 111 ? 3.682 13.758 -2.107 1 93.19 111 LYS A N 1
ATOM 869 C CA . LYS A 1 111 ? 5.074 14.156 -1.942 1 93.19 111 LYS A CA 1
ATOM 870 C C . LYS A 1 111 ? 5.387 15.406 -2.764 1 93.19 111 LYS A C 1
ATOM 872 O O . LYS A 1 111 ? 6.297 16.172 -2.426 1 93.19 111 LYS A O 1
ATOM 877 N N . GLY A 1 112 ? 4.602 15.656 -3.775 1 89 112 GLY A N 1
ATOM 878 C CA . GLY A 1 112 ? 4.98 16.719 -4.703 1 89 112 GLY A CA 1
ATOM 879 C C . GLY A 1 112 ? 4.043 17.906 -4.66 1 89 112 GLY A C 1
ATOM 880 O O . GLY A 1 112 ? 4.48 19.047 -4.797 1 89 112 GLY A O 1
ATOM 881 N N . GLU A 1 113 ? 2.803 17.688 -4.508 1 90.5 113 GLU A N 1
ATOM 882 C CA . GLU A 1 113 ? 1.855 18.75 -4.832 1 90.5 113 GLU A CA 1
ATOM 883 C C . GLU A 1 113 ? 0.859 18.969 -3.693 1 90.5 113 GLU A C 1
ATOM 885 O O . GLU A 1 113 ? 0.085 19.922 -3.713 1 90.5 113 GLU A O 1
ATOM 890 N N . ASN A 1 114 ? 0.888 18.141 -2.666 1 94.31 114 ASN A N 1
ATOM 891 C CA . ASN A 1 114 ? -0.101 18.266 -1.601 1 94.31 114 ASN A CA 1
ATOM 892 C C . ASN A 1 114 ? 0.297 19.328 -0.583 1 94.31 114 ASN A C 1
ATOM 894 O O . ASN A 1 114 ? 1.151 19.078 0.272 1 94.31 114 ASN A O 1
ATOM 898 N N . LEU A 1 115 ? -0.376 20.422 -0.649 1 90.75 115 LEU A N 1
ATOM 899 C CA . LEU A 1 115 ? -0.052 21.594 0.152 1 90.75 115 LEU A CA 1
ATOM 900 C C . LEU A 1 115 ? -0.327 21.344 1.63 1 90.75 115 LEU A C 1
ATOM 902 O O . LEU A 1 115 ? 0.428 21.781 2.494 1 90.75 115 LEU A O 1
ATOM 906 N N . PHE A 1 116 ? -1.333 20.656 1.938 1 92 116 PHE A N 1
ATOM 907 C CA . PHE A 1 116 ? -1.673 20.328 3.316 1 92 116 PHE A CA 1
ATOM 908 C C . PHE A 1 116 ? -0.567 19.5 3.959 1 92 116 PHE A C 1
ATOM 910 O O . PHE A 1 116 ? -0.105 19.812 5.059 1 92 116 PHE A O 1
ATOM 917 N N . ALA A 1 117 ? -0.207 18.469 3.293 1 95.19 117 ALA A N 1
ATOM 918 C CA . ALA A 1 117 ? 0.846 17.609 3.83 1 95.19 117 ALA A CA 1
ATOM 919 C C . ALA A 1 117 ? 2.127 18.391 4.078 1 95.19 117 ALA A C 1
ATOM 921 O O . ALA A 1 117 ? 2.77 18.234 5.117 1 95.19 117 ALA A O 1
ATOM 922 N N . SER A 1 118 ? 2.439 19.234 3.188 1 93.94 118 SER A N 1
ATOM 923 C CA . SER A 1 118 ? 3.629 20.078 3.305 1 93.94 118 SER A CA 1
ATOM 924 C C . SER A 1 118 ? 3.533 21 4.512 1 93.94 118 SER A C 1
ATOM 926 O O . SER A 1 118 ? 4.488 21.125 5.277 1 93.94 118 SER A O 1
ATOM 928 N N . ASP A 1 119 ? 2.471 21.594 4.684 1 92.62 119 ASP A N 1
ATOM 929 C CA . ASP A 1 119 ? 2.277 22.547 5.762 1 92.62 119 ASP A CA 1
ATOM 930 C C . ASP A 1 119 ? 2.27 21.859 7.125 1 92.62 119 ASP A C 1
ATOM 932 O O . ASP A 1 119 ? 2.828 22.375 8.094 1 92.62 119 ASP A O 1
ATOM 936 N N . VAL A 1 120 ? 1.61 20.719 7.148 1 94.12 120 VAL A N 1
ATOM 937 C CA . VAL A 1 120 ? 1.62 19.953 8.383 1 94.12 120 VAL A CA 1
ATOM 938 C C . VAL A 1 120 ? 3.057 19.578 8.758 1 94.12 120 VAL A C 1
ATOM 940 O O . VAL A 1 120 ? 3.455 19.719 9.914 1 94.12 120 VAL A O 1
ATOM 943 N N . GLN A 1 121 ? 3.83 19.172 7.828 1 94.5 121 GLN A N 1
ATOM 944 C CA . GLN A 1 121 ? 5.223 18.812 8.078 1 94.5 121 GLN A CA 1
ATOM 945 C C . GLN A 1 121 ? 6.012 20.016 8.609 1 94.5 121 GLN A C 1
ATOM 947 O O . GLN A 1 121 ? 6.754 19.891 9.586 1 94.5 121 GLN A O 1
ATOM 952 N N . LYS A 1 122 ? 5.848 21.094 8.008 1 93.06 122 LYS A N 1
ATOM 953 C CA . LYS A 1 122 ? 6.531 22.312 8.438 1 93.06 122 LYS A CA 1
ATOM 954 C C . LYS A 1 122 ? 6.152 22.672 9.875 1 93.06 122 LYS A C 1
ATOM 956 O O . LYS A 1 122 ? 7.016 23.016 10.68 1 93.06 122 LYS A O 1
ATOM 961 N N . SER A 1 123 ? 4.895 22.594 10.094 1 93.25 123 SER A N 1
ATOM 962 C CA . SER A 1 123 ? 4.41 22.922 11.43 1 93.25 123 SER A CA 1
ATOM 963 C C . SER A 1 123 ? 4.961 21.953 12.469 1 93.25 123 SER A C 1
ATOM 965 O O . SER A 1 123 ? 5.387 22.359 13.547 1 93.25 123 SER A O 1
ATOM 967 N N . HIS A 1 124 ? 4.922 20.703 12.133 1 94.56 124 HIS A N 1
ATOM 968 C CA . HIS A 1 124 ? 5.457 19.703 13.047 1 94.56 124 HIS A CA 1
ATOM 969 C C . HIS A 1 124 ? 6.938 19.953 13.328 1 94.56 124 HIS A C 1
ATOM 971 O O . HIS A 1 124 ? 7.367 19.891 14.484 1 94.56 124 HIS A O 1
ATOM 977 N N . ASP A 1 125 ? 7.668 20.25 12.336 1 94.56 125 ASP A N 1
ATOM 978 C CA . ASP A 1 125 ? 9.094 20.516 12.492 1 94.56 125 ASP A CA 1
ATOM 979 C C . ASP A 1 125 ? 9.328 21.734 13.375 1 94.56 125 ASP A C 1
ATOM 981 O O . ASP A 1 125 ? 10.234 21.75 14.211 1 94.56 125 ASP A O 1
ATOM 985 N N . ARG A 1 126 ? 8.594 22.703 13.109 1 93.19 126 ARG A N 1
ATOM 986 C CA . ARG A 1 126 ? 8.688 23.922 13.922 1 93.19 126 ARG A CA 1
ATOM 987 C C . ARG A 1 126 ? 8.414 23.609 15.391 1 93.19 126 ARG A C 1
ATOM 989 O O . ARG A 1 126 ? 9.148 24.078 16.266 1 93.19 126 ARG A O 1
ATOM 996 N N . ASP A 1 127 ? 7.406 22.844 15.594 1 91.62 127 ASP A N 1
ATOM 997 C CA . ASP A 1 127 ? 7.051 22.484 16.969 1 91.62 127 ASP A CA 1
ATOM 998 C C . ASP A 1 127 ? 8.148 21.656 17.625 1 91.62 127 ASP A C 1
ATOM 1000 O O . ASP A 1 127 ? 8.477 21.859 18.797 1 91.62 127 ASP A O 1
ATOM 1004 N N . GLU A 1 128 ? 8.641 20.781 16.891 1 92.94 128 GLU A N 1
ATOM 1005 C CA . GLU A 1 128 ? 9.719 19.953 17.422 1 92.94 128 GLU A CA 1
ATOM 1006 C C . GLU A 1 128 ? 10.945 20.797 17.766 1 92.94 128 GLU A C 1
ATOM 1008 O O . GLU A 1 128 ? 11.555 20.609 18.828 1 92.94 128 GLU A O 1
ATOM 1013 N N . ARG A 1 129 ? 11.188 21.703 17.016 1 93.88 129 ARG A N 1
ATOM 1014 C CA . ARG A 1 129 ? 12.312 22.594 17.281 1 93.88 129 ARG A CA 1
ATOM 1015 C C . ARG A 1 129 ? 12.07 23.438 18.516 1 93.88 129 ARG A C 1
ATOM 1017 O O . ARG A 1 129 ? 12.969 23.625 19.344 1 93.88 129 ARG A O 1
ATOM 1024 N N . ARG A 1 130 ? 10.953 23.891 18.578 1 93.31 130 ARG A N 1
ATOM 1025 C CA . ARG A 1 130 ? 10.586 24.688 19.75 1 93.31 130 ARG A CA 1
ATOM 1026 C C . ARG A 1 130 ? 10.703 23.859 21.031 1 93.31 130 ARG A C 1
ATOM 1028 O O . ARG A 1 130 ? 11.289 24.312 22.016 1 93.31 130 ARG A O 1
ATOM 1035 N N . ARG A 1 131 ? 10.195 22.672 20.969 1 92.31 131 ARG A N 1
ATOM 1036 C CA . ARG A 1 131 ? 10.266 21.781 22.125 1 92.31 131 ARG A CA 1
ATOM 1037 C C . ARG A 1 131 ? 11.711 21.469 22.5 1 92.31 131 ARG A C 1
ATOM 1039 O O . ARG A 1 131 ? 12.07 21.484 23.672 1 92.31 131 ARG A O 1
ATOM 1046 N N . PHE A 1 132 ? 12.477 21.188 21.516 1 93.75 132 PHE A N 1
ATOM 1047 C CA . PHE A 1 132 ? 13.883 20.891 21.734 1 93.75 132 PHE A CA 1
ATOM 1048 C C . PHE A 1 132 ? 14.594 22.078 22.375 1 93.75 132 PHE A C 1
ATOM 1050 O O . PHE A 1 132 ? 15.344 21.906 23.344 1 93.75 132 PHE A O 1
ATOM 1057 N N . LYS A 1 133 ? 14.359 23.234 21.891 1 94.38 133 LYS A N 1
ATOM 1058 C CA . LYS A 1 133 ? 14.953 24.453 22.438 1 94.38 133 LYS A CA 1
ATOM 1059 C C . LYS A 1 133 ? 14.531 24.656 23.891 1 94.38 133 LYS A C 1
ATOM 1061 O O . LYS A 1 133 ? 15.359 24.984 24.75 1 94.38 133 LYS A O 1
ATOM 1066 N N . GLU A 1 134 ? 13.336 24.453 24.141 1 93 134 GLU A N 1
ATOM 1067 C CA . GLU A 1 134 ? 12.812 24.609 25.484 1 93 134 GLU A CA 1
ATOM 1068 C C . GLU A 1 134 ? 13.453 23.594 26.438 1 93 134 GLU A C 1
ATOM 1070 O O . GLU A 1 134 ? 13.773 23.922 27.578 1 93 134 GLU A O 1
ATOM 1075 N N . LEU A 1 135 ? 13.594 22.391 25.938 1 91.94 135 LEU A N 1
ATOM 1076 C CA . LEU A 1 135 ? 14.242 21.359 26.734 1 91.94 135 LEU A CA 1
ATOM 1077 C C . LEU A 1 135 ? 15.695 21.703 27.016 1 91.94 135 LEU A C 1
ATOM 1079 O O . LEU A 1 135 ? 16.203 21.5 28.125 1 91.94 135 LEU A O 1
ATOM 1083 N N . LEU A 1 136 ? 16.344 22.234 26.031 1 92.25 136 LEU A N 1
ATOM 1084 C CA . LEU A 1 136 ? 17.734 22.641 26.203 1 92.25 136 LEU A CA 1
ATOM 1085 C C . LEU A 1 136 ? 17.859 23.766 27.219 1 92.25 136 LEU A C 1
ATOM 1087 O O . LEU A 1 136 ? 18.75 23.75 28.062 1 92.25 136 LEU A O 1
ATOM 1091 N N . GLU A 1 137 ? 17.047 24.656 27.188 1 91.44 137 GLU A N 1
ATOM 1092 C CA . GLU A 1 137 ? 17.047 25.797 28.109 1 91.44 137 GLU A CA 1
ATOM 1093 C C . GLU A 1 137 ? 16.703 25.359 29.531 1 91.44 137 GLU A C 1
ATOM 1095 O O . GLU A 1 137 ? 17.344 25.797 30.484 1 91.44 137 GLU A O 1
ATOM 1100 N N . ALA A 1 138 ? 15.859 24.359 29.625 1 89.56 138 ALA A N 1
ATOM 1101 C CA . ALA A 1 138 ? 15.477 23.844 30.922 1 89.56 138 ALA A CA 1
ATOM 1102 C C . ALA A 1 138 ? 16.625 23.047 31.562 1 89.56 138 ALA A C 1
ATOM 1104 O O . ALA A 1 138 ? 16.812 23.078 32.781 1 89.56 138 ALA A O 1
ATOM 1105 N N . ASN A 1 139 ? 17.297 22.375 30.703 1 88 139 ASN A N 1
ATOM 1106 C CA . ASN A 1 139 ? 18.406 21.578 31.188 1 88 139 ASN A CA 1
ATOM 1107 C C . ASN A 1 139 ? 19.609 22.453 31.531 1 88 139 ASN A C 1
ATOM 1109 O O . ASN A 1 139 ? 20.406 22.125 32.406 1 88 139 ASN A O 1
ATOM 1113 N N . ARG A 1 140 ? 19.797 23.484 30.844 1 85.06 140 ARG A N 1
ATOM 1114 C CA . ARG A 1 140 ? 20.859 24.422 31.156 1 85.06 140 ARG A CA 1
ATOM 1115 C C . ARG A 1 140 ? 20.641 25.094 32.5 1 85.06 140 ARG A C 1
ATOM 1117 O O . ARG A 1 140 ? 21.578 25.25 33.281 1 85.06 140 ARG A O 1
ATOM 1124 N N . ASP A 1 141 ? 19.562 25.406 32.812 1 77.06 141 ASP A N 1
ATOM 1125 C CA . ASP A 1 141 ? 19.203 26.078 34.062 1 77.06 141 ASP A CA 1
ATOM 1126 C C . ASP A 1 141 ? 19.359 25.125 35.25 1 77.06 141 ASP A C 1
ATOM 1128 O O . ASP A 1 141 ? 19.672 25.562 36.375 1 77.06 141 ASP A O 1
ATOM 1132 N N . LYS A 1 142 ? 19.266 23.875 34.938 1 78.62 142 LYS A N 1
ATOM 1133 C CA . LYS A 1 142 ? 19.469 22.891 36 1 78.62 142 LYS A CA 1
ATOM 1134 C C . LYS A 1 142 ? 20.953 22.75 36.344 1 78.62 142 LYS A C 1
ATOM 1136 O O . LYS A 1 142 ? 21.312 22.562 37.5 1 78.62 142 LYS A O 1
ATOM 1141 N N . VAL A 1 143 ? 21.688 22.797 35.344 1 74.12 143 VAL A N 1
ATOM 1142 C CA . VAL A 1 143 ? 23.125 22.656 35.562 1 74.12 143 VAL A CA 1
ATOM 1143 C C . VAL A 1 143 ? 23.656 23.906 36.25 1 74.12 143 VAL A C 1
ATOM 1145 O O . VAL A 1 143 ? 24.484 23.797 37.188 1 74.12 143 VAL A O 1
ATOM 1148 N N . VAL A 1 144 ? 23.156 25.031 35.906 1 70.62 144 VAL A N 1
ATOM 1149 C CA . VAL A 1 144 ? 23.625 26.281 36.5 1 70.62 144 VAL A CA 1
ATOM 1150 C C . VAL A 1 144 ? 23.141 26.375 37.969 1 70.62 144 VAL A C 1
ATOM 1152 O O . VAL A 1 144 ? 23.891 26.781 38.844 1 70.62 144 VAL A O 1
ATOM 1155 N N . ASP A 1 145 ? 22.047 25.859 38.125 1 65.38 145 ASP A N 1
ATOM 1156 C CA . ASP A 1 145 ? 21.578 25.875 39.5 1 65.38 145 ASP A CA 1
ATOM 1157 C C . ASP A 1 145 ? 22.328 24.844 40.344 1 65.38 145 ASP A C 1
ATOM 1159 O O . ASP A 1 145 ? 22.516 25.062 41.562 1 65.38 145 ASP A O 1
ATOM 1163 N N . GLY A 1 146 ? 22.781 23.797 39.656 1 58.09 146 GLY A N 1
ATOM 1164 C CA . GLY A 1 146 ? 23.578 22.828 40.406 1 58.09 146 GLY A CA 1
ATOM 1165 C C . GLY A 1 146 ? 25.047 23.234 40.5 1 58.09 146 GLY A C 1
ATOM 1166 O O . GLY A 1 146 ? 25.812 22.609 41.25 1 58.09 146 GLY A O 1
ATOM 1167 N N . ALA A 1 147 ? 25.453 24.016 39.625 1 55.91 147 ALA A N 1
ATOM 1168 C CA . ALA A 1 147 ? 26.844 24.453 39.688 1 55.91 147 ALA A CA 1
ATOM 1169 C C . ALA A 1 147 ? 27.047 25.5 40.781 1 55.91 147 ALA A C 1
ATOM 1171 O O . ALA A 1 147 ? 28.172 25.938 41.031 1 55.91 147 ALA A O 1
ATOM 1172 N N . ASP A 1 148 ? 26.062 25.969 41.406 1 47.97 148 ASP A N 1
ATOM 1173 C CA . ASP A 1 148 ? 26.359 26.688 42.625 1 47.97 148 ASP A CA 1
ATOM 1174 C C . ASP A 1 148 ? 26.969 25.734 43.656 1 47.97 148 ASP A C 1
ATOM 1176 O O . ASP A 1 148 ? 26.312 25.391 44.656 1 47.97 148 ASP A O 1
ATOM 1180 N N . LEU A 1 149 ? 27.641 24.641 43.438 1 47.31 149 LEU A N 1
ATOM 1181 C CA . LEU A 1 149 ? 28.547 24.031 44.406 1 47.31 149 LEU A CA 1
ATOM 1182 C C . LEU A 1 149 ? 29.672 25 44.781 1 47.31 149 LEU A C 1
ATOM 1184 O O . LEU A 1 149 ? 30.109 25.797 43.938 1 47.31 149 LEU A O 1
ATOM 1188 N N . GLY A 1 150 ? 29.938 25.234 46.219 1 43.47 150 GLY A N 1
ATOM 1189 C CA . GLY A 1 150 ? 30.797 25.984 47.094 1 43.47 150 GLY A CA 1
ATOM 1190 C C . GLY A 1 150 ? 32.25 26.047 46.625 1 43.47 150 GLY A C 1
ATOM 1191 O O . GLY A 1 150 ? 32.938 25.031 46.656 1 43.47 150 GLY A O 1
ATOM 1192 N N . LEU A 1 151 ? 32.531 26.578 45.594 1 42.88 151 LEU A N 1
ATOM 1193 C CA . LEU A 1 151 ? 33.906 27 45.594 1 42.88 151 LEU A CA 1
ATOM 1194 C C . LEU A 1 151 ? 34.25 27.859 46.812 1 42.88 151 LEU A C 1
ATOM 1196 O O . LEU A 1 151 ? 35.312 28.469 46.875 1 42.88 151 LEU A O 1
ATOM 1200 N N . TRP A 1 152 ? 33.219 27.812 47.844 1 33.62 152 TRP A N 1
ATOM 1201 C CA . TRP A 1 152 ? 33.969 28.047 49.094 1 33.62 152 TRP A CA 1
ATOM 1202 C C . TRP A 1 152 ? 34.625 26.766 49.562 1 33.62 152 TRP A C 1
ATOM 1204 O O . TRP A 1 152 ? 34.062 25.672 49.406 1 33.62 152 TRP A O 1
ATOM 1214 N N . MET B 1 1 ? -66.875 -20.703 -17.438 1 30.92 1 MET B N 1
ATOM 1215 C CA . MET B 1 1 ? -65.5 -20.547 -16.953 1 30.92 1 MET B CA 1
ATOM 1216 C C . MET B 1 1 ? -65.062 -19.094 -17.062 1 30.92 1 MET B C 1
ATOM 1218 O O . MET B 1 1 ? -64.938 -18.562 -18.172 1 30.92 1 MET B O 1
ATOM 1222 N N . LYS B 1 2 ? -65.438 -18.219 -16.047 1 36.94 2 LYS B N 1
ATOM 1223 C CA . LYS B 1 2 ? -65.375 -16.766 -15.898 1 36.94 2 LYS B CA 1
ATOM 1224 C C . LYS B 1 2 ? -63.969 -16.25 -15.852 1 36.94 2 LYS B C 1
ATOM 1226 O O . LYS B 1 2 ? -63.156 -16.703 -15.039 1 36.94 2 LYS B O 1
ATOM 1231 N N . LEU B 1 3 ? -63.438 -15.758 -16.953 1 40.38 3 LEU B N 1
ATOM 1232 C CA . LEU B 1 3 ? -62.156 -15.117 -17.266 1 40.38 3 LEU B CA 1
ATOM 1233 C C . LEU B 1 3 ? -62 -13.812 -16.484 1 40.38 3 LEU B C 1
ATOM 1235 O O . LEU B 1 3 ? -62.719 -12.844 -16.734 1 40.38 3 LEU B O 1
ATOM 1239 N N . THR B 1 4 ? -61.906 -13.961 -15.141 1 38.47 4 THR B N 1
ATOM 1240 C CA . THR B 1 4 ? -61.688 -12.734 -14.367 1 38.47 4 THR B CA 1
ATOM 1241 C C . THR B 1 4 ? -60.406 -12.055 -14.789 1 38.47 4 THR B C 1
ATOM 1243 O O . THR B 1 4 ? -59.344 -12.68 -14.797 1 38.47 4 THR B O 1
ATOM 1246 N N . LEU B 1 5 ? -60.531 -11.102 -15.664 1 37.88 5 LEU B N 1
ATOM 1247 C CA . LEU B 1 5 ? -59.531 -10.141 -16.141 1 37.88 5 LEU B CA 1
ATOM 1248 C C . LEU B 1 5 ? -58.938 -9.336 -14.992 1 37.88 5 LEU B C 1
ATOM 1250 O O . LEU B 1 5 ? -59.656 -8.586 -14.32 1 37.88 5 LEU B O 1
ATOM 1254 N N . LEU B 1 6 ? -58.031 -9.969 -14.25 1 38.97 6 LEU B N 1
ATOM 1255 C CA . LEU B 1 6 ? -57.312 -9.242 -13.203 1 38.97 6 LEU B CA 1
ATOM 1256 C C . LEU B 1 6 ? -56.531 -8.07 -13.797 1 38.97 6 LEU B C 1
ATOM 1258 O O . LEU B 1 6 ? -55.719 -8.266 -14.695 1 38.97 6 LEU B O 1
ATOM 1262 N N . SER B 1 7 ? -57.125 -6.895 -13.766 1 37.31 7 SER B N 1
ATOM 1263 C CA . SER B 1 7 ? -56.562 -5.598 -14.133 1 37.31 7 SER B CA 1
ATOM 1264 C C . SER B 1 7 ? -55.375 -5.242 -13.242 1 37.31 7 SER B C 1
ATOM 1266 O O . SER B 1 7 ? -55.5 -5.129 -12.023 1 37.31 7 SER B O 1
ATOM 1268 N N . SER B 1 8 ? -54.156 -5.734 -13.547 1 39.91 8 SER B N 1
ATOM 1269 C CA . SER B 1 8 ? -52.906 -5.387 -12.883 1 39.91 8 SER B CA 1
ATOM 1270 C C . SER B 1 8 ? -52.594 -3.898 -13.031 1 39.91 8 SER B C 1
ATOM 1272 O O . SER B 1 8 ? -52.438 -3.398 -14.148 1 39.91 8 SER B O 1
ATOM 1274 N N . SER B 1 9 ? -53.125 -3.072 -12.141 1 35.62 9 SER B N 1
ATOM 1275 C CA . SER B 1 9 ? -52.812 -1.649 -12.039 1 35.62 9 SER B CA 1
ATOM 1276 C C . SER B 1 9 ? -51.344 -1.42 -11.852 1 35.62 9 SER B C 1
ATOM 1278 O O . SER B 1 9 ? -50.75 -1.915 -10.883 1 35.62 9 SER B O 1
ATOM 1280 N N . LEU B 1 10 ? -50.562 -1.252 -12.938 1 39.19 10 LEU B N 1
ATOM 1281 C CA . LEU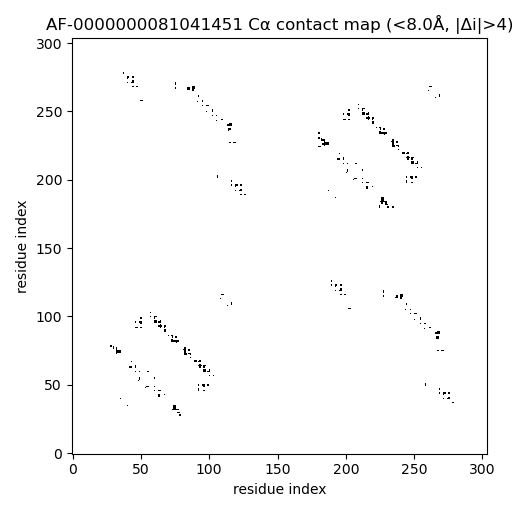 B 1 10 ? -49.188 -0.789 -13.016 1 39.19 10 LEU B CA 1
ATOM 1282 C C . LEU B 1 10 ? -49.031 0.561 -12.32 1 39.19 10 LEU B C 1
ATOM 1284 O O . LEU B 1 10 ? -49.594 1.566 -12.781 1 39.19 10 LEU B O 1
ATOM 1288 N N . ALA B 1 11 ? -49.062 0.583 -10.984 1 35.41 11 ALA B N 1
ATOM 1289 C CA . ALA B 1 11 ? -48.719 1.803 -10.25 1 35.41 11 ALA B CA 1
ATOM 1290 C C . ALA B 1 11 ? -47.375 2.359 -10.688 1 35.41 11 ALA B C 1
ATOM 1292 O O . ALA B 1 11 ? -46.344 1.662 -10.633 1 35.41 11 ALA B O 1
ATOM 1293 N N . LEU B 1 12 ? -47.406 3.25 -11.656 1 38.72 12 LEU B N 1
ATOM 1294 C CA . LEU B 1 12 ? -46.312 4.109 -12.07 1 38.72 12 LEU B CA 1
ATOM 1295 C C . LEU B 1 12 ? -45.688 4.797 -10.867 1 38.72 12 LEU B C 1
ATOM 1297 O O . LEU B 1 12 ? -46.312 5.621 -10.211 1 38.72 12 LEU B O 1
ATOM 1301 N N . PHE B 1 13 ? -44.781 4.082 -10.188 1 37.34 13 PHE B N 1
ATOM 1302 C CA . PHE B 1 13 ? -43.906 4.742 -9.219 1 37.34 13 PHE B CA 1
ATOM 1303 C C . PHE B 1 13 ? -43.156 5.898 -9.875 1 37.34 13 PHE B C 1
ATOM 1305 O O . PHE B 1 13 ? -42.281 5.68 -10.711 1 37.34 13 PHE B O 1
ATOM 1312 N N . LEU B 1 14 ? -43.875 7 -10.094 1 33.41 14 LEU B N 1
ATOM 1313 C CA . LEU B 1 14 ? -43.219 8.273 -10.398 1 33.41 14 LEU B CA 1
ATOM 1314 C C . LEU B 1 14 ? -42.062 8.531 -9.445 1 33.41 14 LEU B C 1
ATOM 1316 O O . LEU B 1 14 ? -42.281 8.719 -8.25 1 33.41 14 LEU B O 1
ATOM 1320 N N . CYS B 1 15 ? -40.906 7.918 -9.75 1 37.66 15 CYS B N 1
ATOM 1321 C CA . CYS B 1 15 ? -39.625 8.375 -9.188 1 37.66 15 CYS B CA 1
ATOM 1322 C C . CYS B 1 15 ? -39.562 9.898 -9.211 1 37.66 15 CYS B C 1
ATOM 1324 O O . CYS B 1 15 ? -39.5 10.508 -10.281 1 37.66 15 CYS B O 1
ATOM 1326 N N . GLN B 1 16 ? -40.25 10.539 -8.234 1 32.06 16 GLN B N 1
ATOM 1327 C CA . GLN B 1 16 ? -40 11.961 -8.016 1 32.06 16 GLN B CA 1
ATOM 1328 C C . GLN B 1 16 ? -38.5 12.266 -7.969 1 32.06 16 GLN B C 1
ATOM 1330 O O . GLN B 1 16 ? -37.781 11.68 -7.168 1 32.06 16 GLN B O 1
ATOM 1335 N N . THR B 1 17 ? -37.875 12.562 -9.109 1 32.72 17 THR B N 1
ATOM 1336 C CA . THR B 1 17 ? -36.594 13.25 -9.18 1 32.72 17 THR B CA 1
ATOM 1337 C C . THR B 1 17 ? -36.531 14.383 -8.164 1 32.72 17 THR B C 1
ATOM 1339 O O . THR B 1 17 ? -37.281 15.367 -8.266 1 32.72 17 THR B O 1
ATOM 1342 N N . GLN B 1 18 ? -36.438 14.016 -6.852 1 33.97 18 GLN B N 1
ATOM 1343 C CA . GLN B 1 18 ? -36.125 15.109 -5.949 1 33.97 18 GLN B CA 1
ATOM 1344 C C . GLN B 1 18 ? -35 15.977 -6.52 1 33.97 18 GLN B C 1
ATOM 1346 O O . GLN B 1 18 ? -33.969 15.461 -7.004 1 33.97 18 GLN B O 1
ATOM 1351 N N . ALA B 1 19 ? -35.312 17.125 -7.016 1 31.91 19 ALA B N 1
ATOM 1352 C CA . ALA B 1 19 ? -34.406 18.234 -7.316 1 31.91 19 ALA B CA 1
ATOM 1353 C C . ALA B 1 19 ? -33.344 18.391 -6.223 1 31.91 19 ALA B C 1
ATOM 1355 O O . ALA B 1 19 ? -33.688 18.531 -5.043 1 31.91 19 ALA B O 1
ATOM 1356 N N . PHE B 1 20 ? -32.188 17.734 -6.375 1 36.25 20 PHE B N 1
ATOM 1357 C CA . PHE B 1 20 ? -31.047 18.109 -5.578 1 36.25 20 PHE B CA 1
ATOM 1358 C C . PHE B 1 20 ? -30.875 19.625 -5.531 1 36.25 20 PHE B C 1
ATOM 1360 O O . PHE B 1 20 ? -30.578 20.266 -6.547 1 36.25 20 PHE B O 1
ATOM 1367 N N . ALA B 1 21 ? -31.734 20.297 -4.758 1 35.78 21 ALA B N 1
ATOM 1368 C CA . ALA B 1 21 ? -31.375 21.703 -4.523 1 35.78 21 ALA B CA 1
ATOM 1369 C C . ALA B 1 21 ? -29.891 21.812 -4.16 1 35.78 21 ALA B C 1
ATOM 1371 O O . ALA B 1 21 ? -29.375 21.031 -3.363 1 35.78 21 ALA B O 1
ATOM 1372 N N . PRO B 1 22 ? -29.109 22.391 -5.082 1 35.47 22 PRO B N 1
ATOM 1373 C CA . PRO B 1 22 ? -27.719 22.703 -4.742 1 35.47 22 PRO B CA 1
ATOM 1374 C C . PRO B 1 22 ? -27.594 23.438 -3.41 1 35.47 22 PRO B C 1
ATOM 1376 O O . PRO B 1 22 ? -28.141 24.531 -3.248 1 35.47 22 PRO B O 1
ATOM 1379 N N . VAL B 1 23 ? -27.797 22.812 -2.303 1 34.25 23 VAL B N 1
ATOM 1380 C CA . VAL B 1 23 ? -27.438 23.5 -1.065 1 34.25 23 VAL B CA 1
ATOM 1381 C C . VAL B 1 23 ? -26.094 24.188 -1.221 1 34.25 23 VAL B C 1
ATOM 1383 O O . VAL B 1 23 ? -25.062 23.516 -1.354 1 34.25 23 VAL B O 1
ATOM 1386 N N . SER B 1 24 ? -26 25.25 -2.045 1 35.94 24 SER B N 1
ATOM 1387 C CA . SER B 1 24 ? -24.766 26 -1.976 1 35.94 24 SER B CA 1
ATOM 1388 C C . SER B 1 24 ? -24.438 26.406 -0.542 1 35.94 24 SER B C 1
ATOM 1390 O O . SER B 1 24 ? -25.109 27.281 0.02 1 35.94 24 SER B O 1
ATOM 1392 N N . PRO B 1 25 ? -24.266 25.453 0.377 1 37.94 25 PRO B N 1
ATOM 1393 C CA . PRO B 1 25 ? -23.938 26.094 1.649 1 37.94 25 PRO B CA 1
ATOM 1394 C C . PRO B 1 25 ? -22.891 27.203 1.5 1 37.94 25 PRO B C 1
ATOM 1396 O O . PRO B 1 25 ? -21.922 27.031 0.761 1 37.94 25 PRO B O 1
ATOM 1399 N N . SER B 1 26 ? -23.281 28.422 1.439 1 36.88 26 SER B N 1
ATOM 1400 C CA . SER B 1 26 ? -22.344 29.531 1.612 1 36.88 26 SER B CA 1
ATOM 1401 C C . SER B 1 26 ? -21.297 29.203 2.662 1 36.88 26 SER B C 1
ATOM 1403 O O . SER B 1 26 ? -21.594 29.172 3.857 1 36.88 26 SER B O 1
ATOM 1405 N N . ILE B 1 27 ? -20.438 28.234 2.365 1 41.12 27 ILE B N 1
ATOM 1406 C CA . ILE B 1 27 ? -19.266 28.109 3.223 1 41.12 27 ILE B CA 1
ATOM 1407 C C . ILE B 1 27 ? -18.656 29.484 3.465 1 41.12 27 ILE B C 1
ATOM 1409 O O . ILE B 1 27 ? -18.156 30.125 2.533 1 41.12 27 ILE B O 1
ATOM 1413 N N . ARG B 1 28 ? -19.203 30.281 4.332 1 42.81 28 ARG B N 1
ATOM 1414 C CA . ARG B 1 28 ? -18.438 31.438 4.801 1 42.81 28 ARG B CA 1
ATOM 1415 C C . ARG B 1 28 ? -16.984 31.047 5.039 1 42.81 28 ARG B C 1
ATOM 1417 O O . ARG B 1 28 ? -16.688 30.047 5.695 1 42.81 28 ARG B O 1
ATOM 1424 N N . PRO B 1 29 ? -16.078 31.469 4.195 1 41.78 29 PRO B N 1
ATOM 1425 C CA . PRO B 1 29 ? -14.68 31.25 4.531 1 41.78 29 PRO B CA 1
ATOM 1426 C C . PRO B 1 29 ? -14.336 31.656 5.965 1 41.78 29 PRO B C 1
ATOM 1428 O O . PRO B 1 29 ? -14.516 32.812 6.344 1 41.78 29 PRO B O 1
ATOM 1431 N N . ARG B 1 30 ? -14.766 30.984 6.941 1 44.81 30 ARG B N 1
ATOM 1432 C CA . ARG B 1 30 ? -14.164 31.359 8.219 1 44.81 30 ARG B CA 1
ATOM 1433 C C . ARG B 1 30 ? -12.656 31.547 8.078 1 44.81 30 ARG B C 1
ATOM 1435 O O . ARG B 1 30 ? -11.938 30.594 7.801 1 44.81 30 ARG B O 1
ATOM 1442 N N . THR B 1 31 ? -12.219 32.688 7.625 1 44.75 31 THR B N 1
ATOM 1443 C CA . THR B 1 31 ? -10.828 33.156 7.559 1 44.75 31 THR B CA 1
ATOM 1444 C C . THR B 1 31 ? -10.086 32.812 8.844 1 44.75 31 THR B C 1
ATOM 1446 O O . THR B 1 31 ? -9.031 33.375 9.125 1 44.75 31 THR B O 1
ATOM 1449 N N . SER B 1 32 ? -10.82 32.406 9.914 1 42.62 32 SER B N 1
ATOM 1450 C CA . SER B 1 32 ? -9.93 32.25 11.062 1 42.62 32 SER B CA 1
ATOM 1451 C C . SER B 1 32 ? -8.984 31.078 10.883 1 42.62 32 SER B C 1
ATOM 1453 O O . SER B 1 32 ? -9.422 29.922 10.797 1 42.62 32 SER B O 1
ATOM 1455 N N . VAL B 1 33 ? -7.809 31.328 10.203 1 47.84 33 VAL B N 1
ATOM 1456 C CA . VAL B 1 33 ? -6.746 30.344 10.406 1 47.84 33 VAL B CA 1
ATOM 1457 C C . VAL B 1 33 ? -6.762 29.859 11.852 1 47.84 33 VAL B C 1
ATOM 1459 O O . VAL B 1 33 ? -6.496 30.625 12.773 1 47.84 33 VAL B O 1
ATOM 1462 N N . LEU B 1 34 ? -7.59 29 12.203 1 55.28 34 LEU B N 1
ATOM 1463 C CA . LEU B 1 34 ? -7.473 28.391 13.523 1 55.28 34 LEU B CA 1
ATOM 1464 C C . LEU B 1 34 ? -6.074 27.828 13.734 1 55.28 34 LEU B C 1
ATOM 1466 O O . LEU B 1 34 ? -5.562 27.094 12.883 1 55.28 34 LEU B O 1
ATOM 1470 N N . ALA B 1 35 ? -5.285 28.5 14.523 1 60.75 35 ALA B N 1
ATOM 1471 C CA . ALA B 1 35 ? -4.004 27.938 14.953 1 60.75 35 ALA B CA 1
ATOM 1472 C C . ALA B 1 35 ? -4.137 26.469 15.305 1 60.75 35 ALA B C 1
ATOM 1474 O O . ALA B 1 35 ? -4.871 26.109 16.234 1 60.75 35 ALA B O 1
ATOM 1475 N N . VAL B 1 36 ? -3.654 25.688 14.43 1 67.69 36 VAL B N 1
ATOM 1476 C CA . VAL B 1 36 ? -3.623 24.266 14.727 1 67.69 36 VAL B CA 1
ATOM 1477 C C . VAL B 1 36 ? -2.838 24.031 16.016 1 67.69 36 VAL B C 1
ATOM 1479 O O . VAL B 1 36 ? -1.715 24.516 16.172 1 67.69 36 VAL B O 1
ATOM 1482 N N . THR B 1 37 ? -3.566 23.422 16.984 1 76.19 37 THR B N 1
ATOM 1483 C CA . THR B 1 37 ? -2.914 23.094 18.25 1 76.19 37 THR B CA 1
ATOM 1484 C C . THR B 1 37 ? -1.856 22.016 18.031 1 76.19 37 THR B C 1
ATOM 1486 O O . THR B 1 37 ? -1.896 21.281 17.047 1 76.19 37 THR B O 1
ATOM 1489 N N . GLU B 1 38 ? -0.896 21.922 18.906 1 75.06 38 GLU B N 1
ATOM 1490 C CA . GLU B 1 38 ? 0.195 20.953 18.844 1 75.06 38 GLU B CA 1
ATOM 1491 C C . GLU B 1 38 ? -0.336 19.531 18.719 1 75.06 38 GLU B C 1
ATOM 1493 O O . GLU B 1 38 ? 0.145 18.75 17.891 1 75.06 38 GLU B O 1
ATOM 1498 N N . GLY B 1 39 ? -1.364 19.219 19.484 1 79 39 GLY B N 1
ATOM 1499 C CA . GLY B 1 39 ? -1.974 17.891 19.422 1 79 39 GLY B CA 1
ATOM 1500 C C . GLY B 1 39 ? -2.584 17.594 18.062 1 79 39 GLY B C 1
ATOM 1501 O O . GLY B 1 39 ? -2.439 16.484 17.547 1 79 39 GLY B O 1
ATOM 1502 N N . GLU B 1 40 ? -3.168 18.578 17.516 1 80.8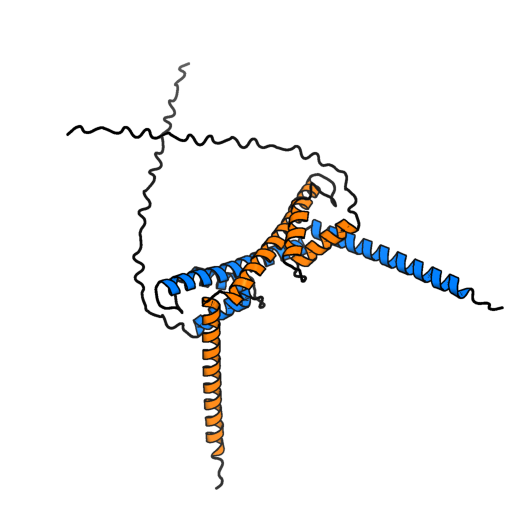8 40 GLU B N 1
ATOM 1503 C CA . GLU B 1 40 ? -3.791 18.391 16.203 1 80.88 40 GLU B CA 1
ATOM 1504 C C . GLU B 1 40 ? -2.742 18.219 15.109 1 80.88 40 GLU B C 1
ATOM 1506 O O . GLU B 1 40 ? -2.898 17.391 14.211 1 80.88 40 GLU B O 1
ATOM 1511 N N . THR B 1 41 ? -1.706 18.984 15.188 1 86.25 41 THR B N 1
ATOM 1512 C CA . THR B 1 41 ? -0.613 18.859 14.234 1 86.25 41 THR B CA 1
ATOM 1513 C C . THR B 1 41 ? -0.034 17.438 14.273 1 86.25 41 THR B C 1
ATOM 1515 O O . THR B 1 41 ? 0.227 16.844 13.227 1 86.25 41 THR B O 1
ATOM 1518 N N . ASP B 1 42 ? 0.071 16.922 15.422 1 89.5 42 ASP B N 1
ATOM 1519 C CA . ASP B 1 42 ? 0.634 15.578 15.586 1 89.5 42 ASP B CA 1
ATOM 1520 C C . ASP B 1 42 ? -0.274 14.523 14.961 1 89.5 42 ASP B C 1
ATOM 1522 O O . ASP B 1 42 ? 0.206 13.578 14.336 1 89.5 42 ASP B O 1
ATOM 1526 N N . THR B 1 43 ? -1.515 14.766 15.148 1 92 43 THR B N 1
ATOM 1527 C CA . THR B 1 43 ? -2.484 13.828 14.586 1 92 43 THR B CA 1
ATOM 1528 C C . THR B 1 43 ? -2.426 13.836 13.062 1 92 43 THR B C 1
ATOM 1530 O O . THR B 1 43 ? -2.373 12.773 12.438 1 92 43 THR B O 1
ATOM 1533 N N . TYR B 1 44 ? -2.385 15 12.484 1 93.12 44 TYR B N 1
ATOM 1534 C CA . TYR B 1 44 ? -2.354 15.109 11.031 1 93.12 44 TYR B CA 1
ATOM 1535 C C . TYR B 1 44 ? -1.013 14.641 10.477 1 93.12 44 TYR B C 1
ATOM 1537 O O . TYR B 1 44 ? -0.956 14.008 9.422 1 93.12 44 TYR B O 1
ATOM 1545 N N . PHE B 1 45 ? -0.006 14.945 11.211 1 96.5 45 PHE B N 1
ATOM 1546 C CA . PHE B 1 45 ? 1.309 14.445 10.82 1 96.5 45 PHE B CA 1
ATOM 1547 C C . PHE B 1 45 ? 1.333 12.922 10.836 1 96.5 45 PHE B C 1
ATOM 1549 O O . PHE B 1 45 ? 1.847 12.297 9.906 1 96.5 45 PHE B O 1
ATOM 1556 N N . ARG B 1 46 ? 0.735 12.305 11.852 1 97.56 46 ARG B N 1
ATOM 1557 C CA . ARG B 1 46 ? 0.627 10.852 11.945 1 97.56 46 ARG B CA 1
ATOM 1558 C C . ARG B 1 46 ? -0.157 10.289 10.766 1 97.56 46 ARG B C 1
ATOM 1560 O O . ARG B 1 46 ? 0.228 9.266 10.195 1 97.56 46 ARG B O 1
ATOM 1567 N N . ALA B 1 47 ? -1.153 10.961 10.375 1 97.88 47 ALA B N 1
ATOM 1568 C CA . ALA B 1 47 ? -1.964 10.516 9.242 1 97.88 47 ALA B CA 1
ATOM 1569 C C . ALA B 1 47 ? -1.142 10.484 7.957 1 97.88 47 ALA B C 1
ATOM 1571 O O . ALA B 1 47 ? -1.197 9.516 7.203 1 97.88 47 ALA B O 1
ATOM 1572 N N . ILE B 1 48 ? -0.413 11.492 7.738 1 97.44 48 ILE B N 1
ATOM 1573 C CA . ILE B 1 48 ? 0.428 11.594 6.551 1 97.44 48 ILE B CA 1
ATOM 1574 C C . ILE B 1 48 ? 1.488 10.492 6.574 1 97.44 48 ILE B C 1
ATOM 1576 O O . ILE B 1 48 ? 1.709 9.82 5.566 1 97.44 48 ILE B O 1
ATOM 1580 N N . LYS B 1 49 ? 2.039 10.242 7.703 1 97.62 49 LYS B N 1
ATOM 1581 C CA . LYS B 1 49 ? 3.053 9.203 7.832 1 97.62 49 LYS B CA 1
ATOM 1582 C C . LYS B 1 49 ? 2.455 7.82 7.586 1 97.62 49 LYS B C 1
ATOM 1584 O O . LYS B 1 49 ? 3.08 6.973 6.945 1 97.62 49 LYS B O 1
ATOM 1589 N N . CYS B 1 50 ? 1.315 7.613 8.078 1 97.81 50 CYS B N 1
ATOM 1590 C CA . CYS B 1 50 ? 0.618 6.359 7.816 1 97.81 50 CYS B CA 1
ATOM 1591 C C . CYS B 1 50 ? 0.338 6.195 6.328 1 97.81 50 CYS B C 1
ATOM 1593 O O . CYS B 1 50 ? 0.519 5.109 5.777 1 97.81 50 CYS B O 1
ATOM 1595 N N . ALA B 1 51 ? -0.053 7.297 5.688 1 97.38 51 ALA B N 1
ATOM 1596 C CA . ALA B 1 51 ? -0.298 7.27 4.25 1 97.38 51 ALA B CA 1
ATOM 1597 C C . ALA B 1 51 ? 0.977 6.93 3.482 1 97.38 51 ALA B C 1
ATOM 1599 O O . ALA B 1 51 ? 0.935 6.199 2.488 1 97.38 51 ALA B O 1
ATOM 1600 N N . GLU B 1 52 ? 2.068 7.355 3.969 1 95.56 52 GLU B N 1
ATOM 1601 C CA . GLU B 1 52 ? 3.361 7.133 3.33 1 95.56 52 GLU B CA 1
ATOM 1602 C C . GLU B 1 52 ? 3.869 5.715 3.586 1 95.56 52 GLU B C 1
ATOM 1604 O O . GLU B 1 52 ? 4.84 5.277 2.967 1 95.56 52 GLU B O 1
ATOM 1609 N N . GLY B 1 53 ? 3.314 5.055 4.531 1 93.06 53 GLY B N 1
ATOM 1610 C CA . GLY B 1 53 ? 3.672 3.65 4.664 1 93.06 53 GLY B CA 1
ATOM 1611 C C . GLY B 1 53 ? 4.18 3.291 6.047 1 93.06 53 GLY B C 1
ATOM 1612 O O . GLY B 1 53 ? 4.629 2.166 6.277 1 93.06 53 GLY B O 1
ATOM 1613 N N . SER B 1 54 ? 4.082 4.262 6.926 1 94.81 54 SER B N 1
ATOM 1614 C CA . SER B 1 54 ? 4.465 3.918 8.289 1 94.81 54 SER B CA 1
ATOM 1615 C C . SER B 1 54 ? 3.533 2.863 8.875 1 94.81 54 SER B C 1
ATOM 1617 O O . SER B 1 54 ? 2.352 2.809 8.531 1 94.81 54 SER B O 1
ATOM 1619 N N . SER B 1 55 ? 4.125 2.096 9.758 1 95.75 55 SER B N 1
ATOM 1620 C CA . SER B 1 55 ? 3.34 1.042 10.398 1 95.75 55 SER B CA 1
ATOM 1621 C C . SER B 1 55 ? 2.15 1.62 11.156 1 95.75 55 SER B C 1
ATOM 1623 O O . SER B 1 55 ? 2.299 2.57 11.922 1 95.75 55 SER B O 1
ATOM 1625 N N . SER B 1 56 ? 1.03 1.038 10.906 1 97.06 56 SER B N 1
ATOM 1626 C CA . SER B 1 56 ? -0.222 1.466 11.523 1 97.06 56 SER B CA 1
ATOM 1627 C C . SER B 1 56 ? -1.205 0.306 11.641 1 97.06 56 SER B C 1
ATOM 1629 O O . SER B 1 56 ? -1.199 -0.606 10.812 1 97.06 56 SER B O 1
ATOM 1631 N N . THR B 1 57 ? -1.997 0.353 12.633 1 97.25 57 THR B N 1
ATOM 1632 C CA . THR B 1 57 ? -3.088 -0.607 12.758 1 97.25 57 THR B CA 1
ATOM 1633 C C . THR B 1 57 ? -4.293 -0.165 11.938 1 97.25 57 THR B C 1
ATOM 1635 O O . THR B 1 57 ? -4.406 1.007 11.57 1 97.25 57 THR B O 1
ATOM 1638 N N . LEU B 1 58 ? -5.219 -1.141 11.695 1 97.69 58 LEU B N 1
ATOM 1639 C CA . LEU B 1 58 ? -6.449 -0.82 10.977 1 97.69 58 LEU B CA 1
ATOM 1640 C C . LEU B 1 58 ? -7.281 0.198 11.75 1 97.69 58 LEU B C 1
ATOM 1642 O O . LEU B 1 58 ? -7.863 1.107 11.164 1 97.69 58 LEU B O 1
ATOM 1646 N N . GLU B 1 59 ? -7.309 0.02 12.992 1 98.06 59 GLU B N 1
ATOM 1647 C CA . GLU B 1 59 ? -8.062 0.928 13.852 1 98.06 59 GLU B CA 1
ATOM 1648 C C . GLU B 1 59 ? -7.512 2.348 13.773 1 98.06 59 GLU B C 1
ATOM 1650 O O . GLU B 1 59 ? -8.273 3.312 13.695 1 98.06 59 GLU B O 1
ATOM 1655 N N . GLU B 1 60 ? -6.211 2.457 13.898 1 98.25 60 GLU B N 1
ATOM 1656 C CA . GLU B 1 60 ? -5.574 3.768 13.789 1 98.25 60 GLU B CA 1
ATOM 1657 C C . GLU B 1 60 ? -5.871 4.414 12.438 1 98.25 60 GLU B C 1
ATOM 1659 O O . GLU B 1 60 ? -6.215 5.598 12.375 1 98.25 60 GLU B O 1
ATOM 1664 N N . LEU B 1 61 ? -5.785 3.645 11.352 1 98.5 61 LEU B N 1
ATOM 1665 C CA . LEU B 1 61 ? -6.055 4.152 10.008 1 98.5 61 LEU B CA 1
ATOM 1666 C C . LEU B 1 61 ? -7.488 4.664 9.906 1 98.5 61 LEU B C 1
ATOM 1668 O O . LEU B 1 61 ? -7.73 5.742 9.359 1 98.5 61 LEU B O 1
ATOM 1672 N N . GLU B 1 62 ? -8.414 3.885 10.406 1 98.5 62 GLU B N 1
ATOM 1673 C CA . GLU B 1 62 ? -9.828 4.262 10.383 1 98.5 62 GLU B CA 1
ATOM 1674 C C . GLU B 1 62 ? -10.062 5.566 11.133 1 98.5 62 GLU B C 1
ATOM 1676 O O . GLU B 1 62 ? -10.758 6.457 10.641 1 98.5 62 GLU B O 1
ATOM 1681 N N . LYS B 1 63 ? -9.523 5.664 12.25 1 98.25 63 LYS B N 1
ATOM 1682 C CA . LYS B 1 63 ? -9.688 6.863 13.062 1 98.25 63 LYS B CA 1
ATOM 1683 C C . LYS B 1 63 ? -9.109 8.086 12.359 1 98.25 63 LYS B C 1
ATOM 1685 O O . LYS B 1 63 ? -9.766 9.133 12.281 1 98.25 63 LYS B O 1
ATOM 1690 N N . LEU B 1 64 ? -7.883 7.957 11.914 1 97.81 64 LEU B N 1
ATOM 1691 C CA . LEU B 1 64 ? -7.215 9.07 11.242 1 97.81 64 LEU B CA 1
ATOM 1692 C C . LEU B 1 64 ? -7.988 9.492 9.992 1 97.81 64 LEU B C 1
ATOM 1694 O O . LEU B 1 64 ? -8.164 10.688 9.742 1 97.81 64 LEU B O 1
ATOM 1698 N N . ALA B 1 65 ? -8.445 8.531 9.18 1 98.19 65 ALA B N 1
ATOM 1699 C CA . ALA B 1 65 ? -9.227 8.844 7.988 1 98.19 65 ALA B CA 1
ATOM 1700 C C . ALA B 1 65 ? -10.5 9.609 8.344 1 98.19 65 ALA B C 1
ATOM 1702 O O . ALA B 1 65 ? -10.805 10.633 7.734 1 98.19 65 ALA B O 1
ATOM 1703 N N . THR B 1 66 ? -11.164 9.125 9.344 1 97.69 66 THR B N 1
ATOM 1704 C CA . THR B 1 66 ? -12.406 9.75 9.789 1 97.69 66 THR B CA 1
ATOM 1705 C C . THR B 1 66 ? -12.156 11.164 10.289 1 97.69 66 THR B C 1
ATOM 1707 O O . THR B 1 66 ? -12.914 12.086 9.992 1 97.69 66 THR B O 1
ATOM 1710 N N . ASP B 1 67 ? -11.102 11.352 11.039 1 94.44 67 ASP B N 1
ATOM 1711 C CA . ASP B 1 67 ? -10.742 12.672 11.547 1 94.44 67 ASP B CA 1
ATOM 1712 C C . ASP B 1 67 ? -10.492 13.648 10.398 1 94.44 67 ASP B C 1
ATOM 1714 O O . ASP B 1 67 ? -10.938 14.797 10.445 1 94.44 67 ASP B O 1
ATOM 1718 N N . LEU B 1 68 ? -9.828 13.211 9.383 1 95.81 68 LEU B N 1
ATOM 1719 C CA . LEU B 1 68 ? -9.508 14.055 8.234 1 95.81 68 LEU B CA 1
ATOM 1720 C C . LEU B 1 68 ? -10.766 14.375 7.43 1 95.81 68 LEU B C 1
ATOM 1722 O O . LEU B 1 68 ? -10.914 15.492 6.93 1 95.81 68 LEU B O 1
ATOM 1726 N N . GLU B 1 69 ? -11.688 13.461 7.34 1 94.62 69 GLU B N 1
ATOM 1727 C CA . GLU B 1 69 ? -12.914 13.625 6.559 1 94.62 69 GLU B CA 1
ATOM 1728 C C . GLU B 1 69 ? -13.891 14.562 7.258 1 94.62 69 GLU B C 1
ATOM 1730 O O . GLU B 1 69 ? -14.727 15.195 6.605 1 94.62 69 GLU B O 1
ATOM 1735 N N . ASN B 1 70 ? -13.727 14.648 8.523 1 91 70 ASN B N 1
ATOM 1736 C CA . ASN B 1 70 ? -14.711 15.383 9.312 1 91 70 ASN B CA 1
ATOM 1737 C C . ASN B 1 70 ? -14.234 16.812 9.617 1 91 70 ASN B C 1
ATOM 1739 O O . ASN B 1 70 ? -14.906 17.547 10.344 1 91 70 ASN B O 1
ATOM 1743 N N . VAL B 1 71 ? -13.094 17.141 9.117 1 82.94 71 VAL B N 1
ATOM 1744 C CA . VAL B 1 71 ? -12.609 18.484 9.367 1 82.94 71 VAL B CA 1
ATOM 1745 C C . VAL B 1 71 ? -13.445 19.5 8.578 1 82.94 71 VAL B C 1
ATOM 1747 O O . VAL B 1 71 ? -13.664 19.312 7.375 1 82.94 71 VAL B O 1
ATOM 1750 N N . LEU B 1 72 ? -13.93 20.406 9.43 1 78.75 72 LEU B N 1
ATOM 1751 C CA . LEU B 1 72 ? -14.742 21.469 8.828 1 78.75 72 LEU B CA 1
ATOM 1752 C C . LEU B 1 72 ? -13.867 22.656 8.414 1 78.75 72 LEU B C 1
ATOM 1754 O O . LEU B 1 72 ? -13.297 23.328 9.266 1 78.75 72 LEU B O 1
ATOM 1758 N N . GLY B 1 73 ? -13.562 22.844 7.152 1 82.06 73 GLY B N 1
ATOM 1759 C CA . GLY B 1 73 ? -12.836 23.984 6.629 1 82.06 73 GLY B CA 1
ATOM 1760 C C . GLY B 1 73 ? -11.336 23.844 6.742 1 82.06 73 GLY B C 1
ATOM 1761 O O . GLY B 1 73 ? -10.828 22.781 7.09 1 82.06 73 GLY B O 1
ATOM 1762 N N . SER B 1 74 ? -10.617 24.922 6.426 1 87.06 74 SER B N 1
ATOM 1763 C CA . SER B 1 74 ? -9.156 24.953 6.457 1 87.06 74 SER B CA 1
ATOM 1764 C C . SER B 1 74 ? -8.641 25.297 7.852 1 87.06 74 SER B C 1
ATOM 1766 O O . SER B 1 74 ? -9.297 26.016 8.602 1 87.06 74 SER B O 1
ATOM 1768 N N . GLN B 1 75 ? -7.484 24.797 8.195 1 84.06 75 GLN B N 1
ATOM 1769 C CA . GLN B 1 75 ? -6.863 25.062 9.492 1 84.06 75 GLN B CA 1
ATOM 1770 C C . GLN B 1 75 ? -5.488 25.688 9.32 1 84.06 75 GLN B C 1
ATOM 1772 O O . GLN B 1 75 ? -4.961 26.312 10.25 1 84.06 75 GLN B O 1
ATOM 1777 N N . TYR B 1 76 ? -4.945 25.453 8.156 1 84 76 TYR B N 1
ATOM 1778 C CA . TYR B 1 76 ? -3.58 25.922 7.926 1 84 76 TYR B CA 1
ATOM 1779 C C . TYR B 1 76 ? -3.553 27.047 6.891 1 84 76 TYR B C 1
ATOM 1781 O O . TYR B 1 76 ? -2.621 27.844 6.867 1 84 76 TYR B O 1
ATOM 1789 N N . GLU B 1 77 ? -4.488 27.078 6.066 1 84.62 77 GLU B N 1
ATOM 1790 C CA . GLU B 1 77 ? -4.488 28.016 4.945 1 84.62 77 GLU B CA 1
ATOM 1791 C C . GLU B 1 77 ? -5.539 29.109 5.137 1 84.62 77 GLU B C 1
ATOM 1793 O O . GLU B 1 77 ? -6.539 28.906 5.828 1 84.62 77 GLU B O 1
ATOM 1798 N N . GLU B 1 78 ? -5.18 30.266 4.52 1 84 78 GLU B N 1
ATOM 1799 C CA . GLU B 1 78 ? -6.098 31.406 4.469 1 84 78 GLU B CA 1
ATOM 1800 C C . GLU B 1 78 ? -6.531 31.703 3.035 1 84 78 GLU B C 1
ATOM 1802 O O . GLU B 1 78 ? -5.84 31.328 2.082 1 84 78 GLU B O 1
ATOM 1807 N N . GLY B 1 79 ? -7.73 32.344 2.865 1 89.12 79 GLY B N 1
ATOM 1808 C CA . GLY B 1 79 ? -8.273 32.625 1.543 1 89.12 79 GLY B CA 1
ATOM 1809 C C . GLY B 1 79 ? -9.094 31.484 0.984 1 89.12 79 GLY B C 1
ATOM 1810 O O . GLY B 1 79 ? -8.797 30.312 1.248 1 89.12 79 GLY B O 1
ATOM 1811 N N . ILE B 1 80 ? -10.055 31.797 0.26 1 89.19 80 ILE B N 1
ATOM 1812 C CA . ILE B 1 80 ? -11.055 30.844 -0.196 1 89.19 80 ILE B CA 1
ATOM 1813 C C . ILE B 1 80 ? -10.383 29.75 -1.031 1 89.19 80 ILE B C 1
ATOM 1815 O O . ILE B 1 80 ? -10.602 28.562 -0.799 1 89.19 80 ILE B O 1
ATOM 1819 N N . GLU B 1 81 ? -9.539 30.125 -1.99 1 90.88 81 GLU B N 1
ATOM 1820 C CA . GLU B 1 81 ? -8.914 29.172 -2.896 1 90.88 81 GLU B CA 1
ATOM 1821 C C . GLU B 1 81 ? -7.988 28.219 -2.143 1 90.88 81 GLU B C 1
ATOM 1823 O O . GLU B 1 81 ? -8.023 27 -2.355 1 90.88 81 GLU B O 1
ATOM 1828 N N . ASN B 1 82 ? -7.199 28.797 -1.295 1 90.5 82 ASN B N 1
ATOM 1829 C CA . ASN B 1 82 ? -6.258 27.984 -0.527 1 90.5 82 ASN B CA 1
ATOM 1830 C C . ASN B 1 82 ? -6.977 27.109 0.492 1 90.5 82 ASN B C 1
ATOM 1832 O O . ASN B 1 82 ? -6.559 25.969 0.744 1 90.5 82 ASN B O 1
ATOM 1836 N N . CYS B 1 83 ? -8.031 27.594 1.022 1 91.62 83 CYS B N 1
ATOM 1837 C CA . CYS B 1 83 ? -8.828 26.812 1.964 1 91.62 83 CYS B CA 1
ATOM 1838 C C . CYS B 1 83 ? -9.469 25.609 1.275 1 91.62 83 CYS B C 1
ATOM 1840 O O . CYS B 1 83 ? -9.469 24.5 1.817 1 91.62 83 CYS B O 1
ATOM 1842 N N . GLU B 1 84 ? -9.953 25.875 0.089 1 92.44 84 GLU B N 1
ATOM 1843 C CA . GLU B 1 84 ? -10.539 24.781 -0.676 1 92.44 84 GLU B CA 1
ATOM 1844 C C . GLU B 1 84 ? -9.492 23.719 -1.024 1 92.44 84 GLU B C 1
ATOM 1846 O O . GLU B 1 84 ? -9.766 22.516 -0.975 1 92.44 84 GLU B O 1
ATOM 1851 N N . ARG B 1 85 ? -8.352 24.141 -1.342 1 93.62 85 ARG B N 1
ATOM 1852 C CA . ARG B 1 85 ? -7.273 23.219 -1.666 1 93.62 85 ARG B CA 1
ATOM 1853 C C . ARG B 1 85 ? -6.879 22.391 -0.45 1 93.62 85 ARG B C 1
ATOM 1855 O O . ARG B 1 85 ? -6.656 21.188 -0.564 1 93.62 85 ARG B O 1
ATOM 1862 N N . GLU B 1 86 ? -6.805 23.094 0.654 1 93.75 86 GLU B N 1
ATOM 1863 C CA . GLU B 1 86 ? -6.484 22.344 1.864 1 93.75 86 GLU B CA 1
ATOM 1864 C C . GLU B 1 86 ? -7.5 21.219 2.102 1 93.75 86 GLU B C 1
ATOM 1866 O O . GLU B 1 86 ? -7.121 20.094 2.412 1 93.75 86 GLU B O 1
ATOM 1871 N N . VAL B 1 87 ? -8.703 21.562 2 1 93.81 87 VAL B N 1
ATOM 1872 C CA . VAL B 1 87 ? -9.758 20.578 2.242 1 93.81 87 VAL B CA 1
ATOM 1873 C C . VAL B 1 87 ? -9.617 19.422 1.263 1 93.81 87 VAL B C 1
ATOM 1875 O O . VAL B 1 87 ? -9.703 18.25 1.656 1 93.81 87 VAL B O 1
ATOM 1878 N N . ARG B 1 88 ? -9.367 19.703 -0.016 1 94.75 88 ARG B N 1
ATOM 1879 C CA . ARG B 1 88 ? -9.172 18.656 -1.02 1 94.75 88 ARG B CA 1
ATOM 1880 C C . ARG B 1 88 ? -7.953 17.797 -0.686 1 94.75 88 ARG B C 1
ATOM 1882 O O . ARG B 1 88 ? -8.008 16.562 -0.784 1 94.75 88 ARG B O 1
ATOM 1889 N N . ASP B 1 89 ? -6.906 18.453 -0.302 1 96.38 89 ASP B N 1
ATOM 1890 C CA . ASP B 1 89 ? -5.664 17.75 0.028 1 96.38 89 ASP B CA 1
ATOM 1891 C C . ASP B 1 89 ? -5.855 16.844 1.241 1 96.38 89 ASP B C 1
ATOM 1893 O O . ASP B 1 89 ? -5.348 15.719 1.268 1 96.38 89 ASP B O 1
ATOM 1897 N N . ARG B 1 90 ? -6.609 17.328 2.189 1 95.5 90 ARG B N 1
ATOM 1898 C CA . ARG B 1 90 ? -6.945 16.516 3.359 1 95.5 90 ARG B CA 1
ATOM 1899 C C . ARG B 1 90 ? -7.738 15.281 2.963 1 95.5 90 ARG B C 1
ATOM 1901 O O . ARG B 1 90 ? -7.461 14.18 3.445 1 95.5 90 ARG B O 1
ATOM 1908 N N . MET B 1 91 ? -8.633 15.492 2.107 1 96.12 91 MET B N 1
ATOM 1909 C CA . MET B 1 91 ? -9.453 14.383 1.641 1 96.12 91 MET B CA 1
ATOM 1910 C C . MET B 1 91 ? -8.617 13.367 0.88 1 96.12 91 MET B C 1
ATOM 1912 O O . MET B 1 91 ? -8.844 12.156 0.987 1 96.12 91 MET B O 1
ATOM 1916 N N . ASP B 1 92 ? -7.699 13.883 0.22 1 97.25 92 ASP B N 1
ATOM 1917 C CA . ASP B 1 92 ? -6.805 12.992 -0.508 1 97.25 92 ASP B CA 1
ATOM 1918 C C . ASP B 1 92 ? -6.043 12.078 0.448 1 97.25 92 ASP B C 1
ATOM 1920 O O . ASP B 1 92 ? -5.93 10.875 0.209 1 97.25 92 ASP B O 1
ATOM 1924 N N . VAL B 1 93 ? -5.559 12.625 1.493 1 98.06 93 VAL B N 1
ATOM 1925 C CA . VAL B 1 93 ? -4.855 11.82 2.492 1 98.06 93 VAL B CA 1
ATOM 1926 C C . VAL B 1 93 ? -5.824 10.82 3.119 1 98.06 93 VAL B C 1
ATOM 1928 O O . VAL B 1 93 ? -5.48 9.648 3.297 1 98.06 93 VAL B O 1
ATOM 1931 N N . ALA B 1 94 ? -7.004 11.281 3.408 1 98.06 94 ALA B N 1
ATOM 1932 C CA . ALA B 1 94 ? -8.016 10.383 3.957 1 98.06 94 ALA B CA 1
ATOM 1933 C C . ALA B 1 94 ? -8.273 9.203 3.018 1 98.06 94 ALA B C 1
ATOM 1935 O O . ALA B 1 94 ? -8.344 8.055 3.459 1 98.06 94 ALA B O 1
ATOM 1936 N N . HIS B 1 95 ? -8.352 9.484 1.774 1 97.94 95 HIS B N 1
ATOM 1937 C CA . HIS B 1 95 ? -8.586 8.445 0.777 1 97.94 95 HIS B CA 1
ATOM 1938 C C . HIS B 1 95 ? -7.414 7.473 0.709 1 97.94 95 HIS B C 1
ATOM 1940 O O . HIS B 1 95 ? -7.617 6.266 0.558 1 97.94 95 HIS B O 1
ATOM 1946 N N . MET B 1 96 ? -6.227 8.008 0.803 1 98.31 96 MET B N 1
ATOM 1947 C CA . MET B 1 96 ? -5.059 7.133 0.834 1 98.31 96 MET B CA 1
ATOM 1948 C C . MET B 1 96 ? -5.129 6.172 2.018 1 98.31 96 MET B C 1
ATOM 1950 O O . MET B 1 96 ? -4.812 4.992 1.885 1 98.31 96 MET B O 1
ATOM 1954 N N . LEU B 1 97 ? -5.551 6.633 3.121 1 98.56 97 LEU B N 1
ATOM 1955 C CA . LEU B 1 97 ? -5.691 5.789 4.305 1 98.56 97 LEU B CA 1
ATOM 1956 C C . LEU B 1 97 ? -6.77 4.73 4.086 1 98.56 97 LEU B C 1
ATOM 1958 O O . LEU B 1 97 ? -6.602 3.578 4.492 1 98.56 97 LEU B O 1
ATOM 1962 N N . ARG B 1 98 ? -7.828 5.094 3.418 1 98.44 98 ARG B N 1
ATOM 1963 C CA . ARG B 1 98 ? -8.883 4.141 3.09 1 98.44 98 ARG B CA 1
ATOM 1964 C C . ARG B 1 98 ? -8.375 3.062 2.139 1 98.44 98 ARG B C 1
ATOM 1966 O O . ARG B 1 98 ? -8.703 1.885 2.293 1 98.44 98 ARG B O 1
ATOM 1973 N N . LEU B 1 99 ? -7.609 3.475 1.204 1 98.19 99 LEU B N 1
ATOM 1974 C CA . LEU B 1 99 ? -6.988 2.512 0.301 1 98.19 99 LEU B CA 1
ATOM 1975 C C . LEU B 1 99 ? -6.094 1.542 1.068 1 98.19 99 LEU B C 1
ATOM 1977 O O . LEU B 1 99 ? -6.102 0.339 0.798 1 98.19 99 LEU B O 1
ATOM 1981 N N . ARG B 1 100 ? -5.34 2.016 2.01 1 97.69 100 ARG B N 1
ATOM 1982 C CA . ARG B 1 100 ? -4.473 1.169 2.822 1 97.69 100 ARG B CA 1
ATOM 1983 C C . ARG B 1 100 ? -5.289 0.174 3.641 1 97.69 100 ARG B C 1
ATOM 1985 O O . ARG B 1 100 ? -4.891 -0.983 3.793 1 97.69 100 ARG B O 1
ATOM 1992 N N . ILE B 1 101 ? -6.379 0.638 4.137 1 98.25 101 ILE B N 1
ATOM 1993 C CA . ILE B 1 101 ? -7.277 -0.244 4.879 1 98.25 101 ILE B CA 1
ATOM 1994 C C . ILE B 1 101 ? -7.75 -1.378 3.971 1 98.25 101 ILE B C 1
ATOM 1996 O O . ILE B 1 101 ? -7.648 -2.553 4.328 1 98.25 101 ILE B O 1
ATOM 2000 N N . GLU B 1 102 ? -8.188 -0.964 2.836 1 98.12 102 GLU B N 1
ATOM 2001 C CA . GLU B 1 102 ? -8.695 -1.953 1.889 1 98.12 102 GLU B CA 1
ATOM 2002 C C . GLU B 1 102 ? -7.598 -2.939 1.486 1 98.12 102 GLU B C 1
ATOM 2004 O O . GLU B 1 102 ? -7.832 -4.148 1.446 1 98.12 102 GLU B O 1
ATOM 2009 N N . LEU B 1 103 ? -6.469 -2.418 1.223 1 97.19 103 LEU B N 1
ATOM 2010 C CA . LEU B 1 103 ? -5.348 -3.262 0.829 1 97.19 103 LEU B CA 1
ATOM 2011 C C . LEU B 1 103 ? -4.984 -4.238 1.942 1 97.19 103 LEU B C 1
ATOM 2013 O O . LEU B 1 103 ? -4.73 -5.418 1.681 1 97.19 103 LEU B O 1
ATOM 2017 N N . GLN B 1 104 ? -4.961 -3.791 3.135 1 96.25 104 GLN B N 1
ATOM 2018 C CA . GLN B 1 104 ? -4.633 -4.656 4.266 1 96.25 104 GLN B CA 1
ATOM 2019 C C . GLN B 1 104 ? -5.676 -5.758 4.43 1 96.25 104 GLN B C 1
ATOM 2021 O O . GLN B 1 104 ? -5.324 -6.914 4.684 1 96.25 104 GLN B O 1
ATOM 2026 N N . LEU B 1 105 ? -6.91 -5.41 4.293 1 96.88 105 LEU B N 1
ATOM 2027 C CA . LEU B 1 105 ? -7.977 -6.398 4.41 1 96.88 105 LEU B CA 1
ATOM 2028 C C . LEU B 1 105 ? -7.859 -7.457 3.318 1 96.88 105 LEU B C 1
ATOM 2030 O O . LEU B 1 105 ? -8 -8.648 3.588 1 96.88 105 LEU B O 1
ATOM 2034 N N . ARG B 1 106 ? -7.578 -7.055 2.164 1 96.25 106 ARG B N 1
ATOM 2035 C CA . ARG B 1 106 ? -7.422 -7.984 1.05 1 96.25 106 ARG B CA 1
ATOM 2036 C C . ARG B 1 106 ? -6.168 -8.836 1.218 1 96.25 106 ARG B C 1
ATOM 2038 O O . ARG B 1 106 ? -6.145 -10 0.828 1 96.25 106 ARG B O 1
ATOM 2045 N N . MET B 1 107 ? -5.152 -8.234 1.75 1 95.5 107 MET B N 1
ATOM 2046 C CA . MET B 1 107 ? -3.932 -8.984 2.029 1 95.5 107 MET B CA 1
ATOM 2047 C C . MET B 1 107 ? -4.199 -10.117 3.02 1 95.5 107 MET B C 1
ATOM 2049 O O . MET B 1 107 ? -3.678 -11.219 2.863 1 95.5 107 MET B O 1
ATOM 2053 N N . ASP B 1 108 ? -4.973 -9.828 3.996 1 94.56 108 ASP B N 1
ATOM 2054 C CA . ASP B 1 108 ? -5.344 -10.859 4.953 1 94.56 108 ASP B CA 1
ATOM 2055 C C . ASP B 1 108 ? -6.086 -12.008 4.27 1 94.56 108 ASP B C 1
ATOM 2057 O O . ASP B 1 108 ? -5.805 -13.18 4.523 1 94.56 108 ASP B O 1
ATOM 2061 N N . TYR B 1 109 ? -6.984 -11.641 3.385 1 94.75 109 TYR B N 1
ATOM 2062 C CA . TYR B 1 109 ? -7.711 -12.641 2.617 1 94.75 109 TYR B CA 1
ATOM 2063 C C . TYR B 1 109 ? -6.758 -13.445 1.738 1 94.75 109 TYR B C 1
ATOM 2065 O O . TYR B 1 109 ? -6.855 -14.672 1.667 1 94.75 109 TYR B O 1
ATOM 2073 N N . LEU B 1 110 ? -5.84 -12.82 1.058 1 95.69 110 LEU B N 1
ATOM 2074 C CA . LEU B 1 110 ? -4.863 -13.445 0.169 1 95.69 110 LEU B CA 1
ATOM 2075 C C . LEU B 1 110 ? -4.039 -14.484 0.913 1 95.69 110 LEU B C 1
ATOM 2077 O O . LEU B 1 110 ? -3.822 -15.594 0.406 1 95.69 110 LEU B O 1
ATOM 2081 N N . LYS B 1 111 ? -3.68 -14.219 2.08 1 93.25 111 LYS B N 1
ATOM 2082 C CA . LYS B 1 111 ? -2.805 -15.086 2.867 1 93.25 111 LYS B CA 1
ATOM 2083 C C . LYS B 1 111 ? -3.588 -16.234 3.498 1 93.25 111 LYS B C 1
ATOM 2085 O O . LYS B 1 111 ? -3.033 -17.297 3.756 1 93.25 111 LYS B O 1
ATOM 2090 N N . GLY B 1 112 ? -4.883 -16.031 3.672 1 89.5 112 GLY B N 1
ATOM 2091 C CA . GLY B 1 112 ? -5.629 -17 4.453 1 89.5 112 GLY B CA 1
ATOM 2092 C C . GLY B 1 112 ? -6.613 -17.797 3.625 1 89.5 112 GLY B C 1
ATOM 2093 O O . GLY B 1 112 ? -6.828 -18.984 3.881 1 89.5 112 GLY B O 1
ATOM 2094 N N . GLU B 1 113 ? -7.234 -17.203 2.676 1 90.62 113 GLU B N 1
ATOM 2095 C CA . GLU B 1 113 ? -8.43 -17.828 2.111 1 90.62 113 GLU B CA 1
ATOM 2096 C C . GLU B 1 113 ? -8.359 -17.875 0.587 1 90.62 113 GLU B C 1
ATOM 2098 O O . GLU B 1 113 ? -9.195 -18.5 -0.06 1 90.62 113 GLU B O 1
ATOM 2103 N N . ASN B 1 114 ? -7.363 -17.25 -0.009 1 93.88 114 ASN B N 1
ATOM 2104 C CA . ASN B 1 114 ? -7.281 -17.234 -1.466 1 93.88 114 ASN B CA 1
ATOM 2105 C C . ASN B 1 114 ? -6.664 -18.516 -2.014 1 93.88 114 ASN B C 1
ATOM 2107 O O . ASN B 1 114 ? -5.441 -18.656 -2.014 1 93.88 114 ASN B O 1
ATOM 2111 N N . LEU B 1 115 ? -7.477 -19.328 -2.537 1 89.62 115 LEU B N 1
ATOM 2112 C CA . LEU B 1 115 ? -7.066 -20.656 -2.979 1 89.62 115 LEU B CA 1
ATOM 2113 C C . LEU B 1 115 ? -6.191 -20.578 -4.227 1 89.62 115 LEU B C 1
ATOM 2115 O O . LEU B 1 115 ? -5.246 -21.359 -4.383 1 89.62 115 LEU B O 1
ATOM 2119 N N . PHE B 1 116 ? -6.457 -19.688 -5.062 1 90 116 PHE B N 1
ATOM 2120 C CA . PHE B 1 116 ? -5.66 -19.5 -6.27 1 90 116 PHE B CA 1
ATOM 2121 C C . PHE B 1 116 ? -4.223 -19.141 -5.918 1 90 116 PHE B C 1
ATOM 2123 O O . PHE B 1 116 ? -3.279 -19.734 -6.445 1 90 116 PHE B O 1
ATOM 2130 N N . ALA B 1 117 ? -4.105 -18.188 -5.082 1 94.19 117 ALA B N 1
ATOM 2131 C CA . ALA B 1 117 ? -2.764 -17.781 -4.66 1 94.19 117 ALA B CA 1
ATOM 2132 C C . ALA B 1 117 ? -2.004 -18.969 -4.062 1 94.19 117 ALA B C 1
ATOM 2134 O O . ALA B 1 117 ? -0.829 -19.172 -4.371 1 94.19 117 ALA B O 1
ATOM 2135 N N . SER B 1 118 ? -2.656 -19.719 -3.289 1 93.06 118 SER B N 1
ATOM 2136 C CA . SER B 1 118 ? -2.055 -20.875 -2.656 1 93.06 118 SER B CA 1
ATOM 2137 C C . SER B 1 118 ? -1.615 -21.906 -3.693 1 93.06 118 SER B C 1
ATOM 2139 O O . SER B 1 118 ? -0.504 -22.438 -3.619 1 93.06 118 SER B O 1
ATOM 2141 N N . ASP B 1 119 ? -2.402 -22.156 -4.582 1 91.44 119 ASP B N 1
ATOM 2142 C CA . ASP B 1 119 ? -2.123 -23.172 -5.602 1 91.44 119 ASP B CA 1
ATOM 2143 C C . ASP B 1 119 ? -0.989 -22.719 -6.52 1 91.44 119 ASP B C 1
ATOM 2145 O O . ASP B 1 119 ? -0.131 -23.531 -6.891 1 91.44 119 ASP B O 1
ATOM 2149 N N . VAL B 1 120 ? -1.043 -21.469 -6.867 1 93.44 120 VAL B N 1
ATOM 2150 C CA . VAL B 1 120 ? 0.04 -20.938 -7.688 1 93.44 120 VAL B CA 1
ATOM 2151 C C . VAL B 1 120 ? 1.366 -21.062 -6.941 1 93.44 120 VAL B C 1
ATOM 2153 O O . VAL B 1 120 ? 2.375 -21.469 -7.527 1 93.44 120 VAL B O 1
ATOM 2156 N N . GLN B 1 121 ? 1.383 -20.781 -5.703 1 93.75 121 GLN B N 1
ATOM 2157 C CA . GLN B 1 121 ? 2.598 -20.906 -4.906 1 93.75 121 GLN B CA 1
ATOM 2158 C C . GLN B 1 121 ? 3.096 -22.359 -4.879 1 93.75 121 GLN B C 1
ATOM 2160 O O . GLN B 1 121 ? 4.285 -22.609 -5.07 1 93.75 121 GLN B O 1
ATOM 2165 N N . LYS B 1 122 ? 2.232 -23.219 -4.676 1 92.12 122 LYS B N 1
ATOM 2166 C CA . LYS B 1 122 ? 2.584 -24.641 -4.66 1 92.12 122 LYS B CA 1
ATOM 2167 C C . LYS B 1 122 ? 3.174 -25.078 -6 1 92.12 122 LYS B C 1
ATOM 2169 O O . LYS B 1 122 ? 4.176 -25.797 -6.039 1 92.12 122 LYS B O 1
ATOM 2174 N N . SER B 1 123 ? 2.514 -24.641 -6.988 1 91.94 123 SER B N 1
ATOM 2175 C CA . SER B 1 123 ? 2.984 -24.984 -8.328 1 91.94 123 SER B CA 1
ATOM 2176 C C . SER B 1 123 ? 4.371 -24.406 -8.594 1 91.94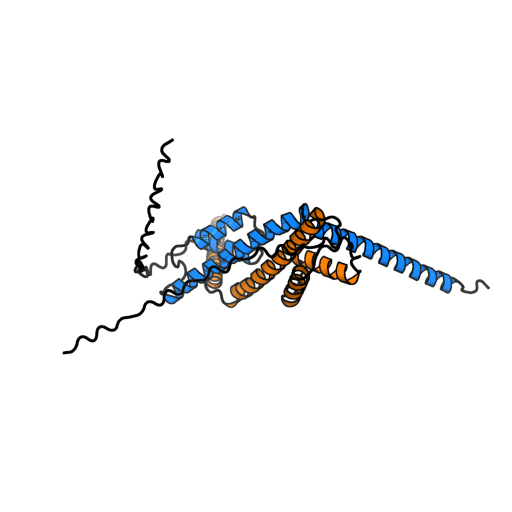 123 SER B C 1
ATOM 2178 O O . SER B 1 123 ? 5.242 -25.094 -9.125 1 91.94 123 SER B O 1
ATOM 2180 N N . HIS B 1 124 ? 4.523 -23.172 -8.242 1 93.56 124 HIS B N 1
ATOM 2181 C CA . HIS B 1 124 ? 5.82 -22.531 -8.422 1 93.56 124 HIS B CA 1
ATOM 2182 C C . HIS B 1 124 ? 6.91 -23.266 -7.652 1 93.56 124 HIS B C 1
ATOM 2184 O O . HIS B 1 124 ? 7.992 -23.516 -8.188 1 93.56 124 HIS B O 1
ATOM 2190 N N . ASP B 1 125 ? 6.641 -23.625 -6.465 1 93.81 125 ASP B N 1
ATOM 2191 C CA . ASP B 1 125 ? 7.602 -24.344 -5.641 1 93.81 125 ASP B CA 1
ATOM 2192 C C . ASP B 1 125 ? 7.953 -25.703 -6.266 1 93.81 125 ASP B C 1
ATOM 2194 O O . ASP B 1 125 ? 9.109 -26.109 -6.25 1 93.81 125 ASP B O 1
ATOM 2198 N N . ARG B 1 126 ? 6.98 -26.328 -6.707 1 92.44 126 ARG B N 1
ATOM 2199 C CA . ARG B 1 126 ? 7.195 -27.625 -7.367 1 92.44 126 ARG B CA 1
ATOM 2200 C C . ARG B 1 126 ? 8.109 -27.469 -8.578 1 92.44 126 ARG B C 1
ATOM 2202 O O . ARG B 1 126 ? 9.039 -28.25 -8.766 1 92.44 126 ARG B O 1
ATOM 2209 N N . ASP B 1 127 ? 7.789 -26.469 -9.305 1 90.81 127 ASP B N 1
ATOM 2210 C CA . ASP B 1 127 ? 8.594 -26.219 -10.5 1 90.81 127 ASP B CA 1
ATOM 2211 C C . ASP B 1 127 ? 10.031 -25.875 -10.133 1 90.81 127 ASP B C 1
ATOM 2213 O O . ASP B 1 127 ? 10.969 -26.328 -10.781 1 90.81 127 ASP B O 1
ATOM 2217 N N . GL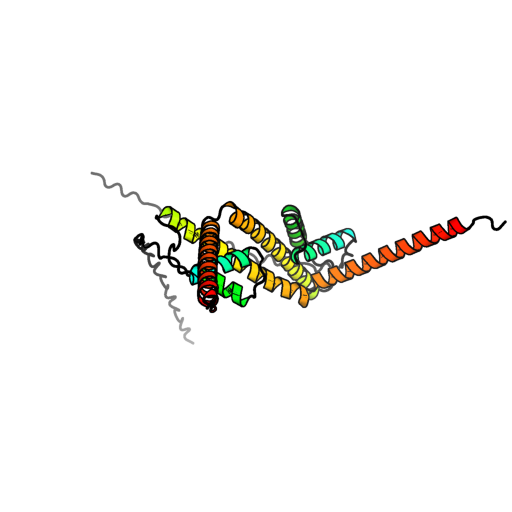U B 1 128 ? 10.164 -25.094 -9.18 1 92.12 128 GLU B N 1
ATOM 2218 C CA . GLU B 1 128 ? 11.508 -24.734 -8.727 1 92.12 128 GLU B CA 1
ATOM 2219 C C . GLU B 1 128 ? 12.281 -25.953 -8.25 1 92.12 128 GLU B C 1
ATOM 2221 O O . GLU B 1 128 ? 13.453 -26.125 -8.578 1 92.12 128 GLU B O 1
ATOM 2226 N N . ARG B 1 129 ? 11.633 -26.766 -7.648 1 93.19 129 ARG B N 1
ATOM 2227 C CA . ARG B 1 129 ? 12.273 -28 -7.176 1 93.19 129 ARG B CA 1
ATOM 2228 C C . ARG B 1 129 ? 12.672 -28.891 -8.344 1 93.19 129 ARG B C 1
ATOM 2230 O O . ARG B 1 129 ? 13.758 -29.469 -8.352 1 93.19 129 ARG B O 1
ATOM 2237 N N . ARG B 1 130 ? 11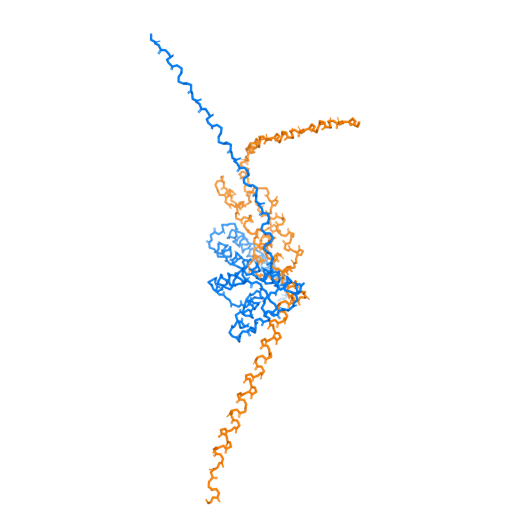.812 -28.969 -9.18 1 92.62 130 ARG B N 1
ATOM 2238 C CA . ARG B 1 130 ? 12.102 -29.75 -10.375 1 92.62 130 ARG B CA 1
ATOM 2239 C C . ARG B 1 130 ? 13.312 -29.203 -11.125 1 92.62 130 ARG B C 1
ATOM 2241 O O . ARG B 1 130 ? 14.219 -29.953 -11.492 1 92.62 130 ARG B O 1
ATOM 2248 N N . ARG B 1 131 ? 13.336 -27.922 -11.273 1 91.62 131 ARG B N 1
ATOM 2249 C CA . ARG B 1 131 ? 14.445 -27.281 -11.969 1 91.62 131 ARG B CA 1
ATOM 2250 C C . ARG B 1 131 ? 15.758 -27.5 -11.219 1 91.62 131 ARG B C 1
ATOM 2252 O O . ARG B 1 131 ? 16.781 -27.797 -11.828 1 91.62 131 ARG B O 1
ATOM 2259 N N . PHE B 1 132 ? 15.688 -27.344 -9.961 1 93.31 132 PHE B N 1
ATOM 2260 C CA . PHE B 1 132 ? 16.875 -27.547 -9.133 1 93.31 132 PHE B CA 1
ATOM 2261 C C . PHE B 1 132 ? 17.391 -28.984 -9.266 1 93.31 132 PHE B C 1
ATOM 2263 O O . PHE B 1 132 ? 18.594 -29.203 -9.438 1 93.31 132 PHE B O 1
ATOM 2270 N N . LYS B 1 133 ? 16.531 -29.938 -9.211 1 93.75 133 LYS B N 1
ATOM 2271 C CA . LYS B 1 133 ? 16.906 -31.328 -9.359 1 93.75 133 LYS B CA 1
ATOM 2272 C C . LYS B 1 133 ? 17.531 -31.594 -10.727 1 93.75 133 LYS B C 1
ATOM 2274 O O . LYS B 1 133 ? 18.547 -32.281 -10.828 1 93.75 133 LYS B O 1
ATOM 2279 N N . GLU B 1 134 ? 16.969 -31.078 -11.688 1 92.5 134 GLU B N 1
ATOM 2280 C CA . GLU B 1 134 ? 17.484 -31.234 -13.047 1 92.5 134 GLU B CA 1
ATOM 2281 C C . GLU B 1 134 ? 18.875 -30.625 -13.18 1 92.5 134 GLU B C 1
ATOM 2283 O O . GLU B 1 134 ? 19.75 -31.203 -13.836 1 92.5 134 GLU B O 1
ATOM 2288 N N . LEU B 1 135 ? 19.031 -29.484 -12.555 1 91.44 135 LEU B N 1
ATOM 2289 C CA . LEU B 1 135 ? 20.328 -28.844 -12.586 1 91.44 135 LEU B CA 1
ATOM 2290 C C . LEU B 1 135 ? 21.375 -29.672 -11.836 1 91.44 135 LEU B C 1
ATOM 2292 O O . LEU B 1 135 ? 22.516 -29.781 -12.281 1 91.44 135 LEU B O 1
ATOM 2296 N N . LEU B 1 136 ? 21 -30.219 -10.758 1 91.62 136 LEU B N 1
ATOM 2297 C CA . LEU B 1 136 ? 21.891 -31.078 -9.992 1 91.62 136 LEU B CA 1
ATOM 2298 C C . LEU B 1 136 ? 22.281 -32.312 -10.797 1 91.62 136 LEU B C 1
ATOM 2300 O O . LEU B 1 136 ? 23.453 -32.719 -10.805 1 91.62 136 LEU B O 1
ATOM 2304 N N . GLU B 1 137 ? 21.422 -32.875 -11.445 1 91.06 137 GLU B N 1
ATOM 2305 C CA . GLU B 1 137 ? 21.672 -34.062 -12.25 1 91.06 137 GLU B CA 1
ATOM 2306 C C . GLU B 1 137 ? 22.547 -33.75 -13.461 1 91.06 137 GLU B C 1
ATOM 2308 O O . GLU B 1 137 ? 23.453 -34.5 -13.797 1 91.06 137 GLU B O 1
ATOM 2313 N N . ALA B 1 138 ? 22.359 -32.562 -13.969 1 89.25 138 ALA B N 1
ATOM 2314 C CA . ALA B 1 138 ? 23.156 -32.125 -15.109 1 89.25 138 ALA B CA 1
ATOM 2315 C C . ALA B 1 138 ? 24.609 -31.844 -14.695 1 89.25 138 ALA B C 1
ATOM 2317 O O . ALA B 1 138 ? 25.531 -32.125 -15.453 1 89.25 138 ALA B O 1
ATOM 2318 N N . ASN B 1 139 ? 24.688 -31.312 -13.539 1 87.38 139 ASN B N 1
ATOM 2319 C CA . ASN B 1 139 ? 26.031 -31.016 -13.039 1 87.38 139 ASN B CA 1
ATOM 2320 C C . ASN B 1 139 ? 26.766 -32.281 -12.586 1 87.38 139 ASN B C 1
ATOM 2322 O O . ASN B 1 139 ? 27.984 -32.344 -12.664 1 87.38 139 ASN B O 1
ATOM 2326 N N . ARG B 1 140 ? 26.094 -33.188 -12.109 1 84.19 140 ARG B N 1
ATOM 2327 C CA . ARG B 1 140 ? 26.688 -34.469 -11.727 1 84.19 140 ARG B CA 1
ATOM 2328 C C . ARG B 1 140 ? 27.219 -35.188 -12.953 1 84.19 140 ARG B C 1
ATOM 2330 O O . ARG B 1 140 ? 28.312 -35.75 -12.914 1 84.19 140 ARG B O 1
ATOM 2337 N N . ASP B 1 141 ? 26.625 -35.156 -13.961 1 77.06 141 ASP B N 1
ATOM 2338 C CA . ASP B 1 141 ? 27 -35.844 -15.195 1 77.06 141 ASP B CA 1
ATOM 2339 C C . ASP B 1 141 ? 28.219 -35.188 -15.836 1 77.06 141 ASP B C 1
ATOM 2341 O O . ASP B 1 141 ? 29.031 -35.844 -16.484 1 77.06 141 ASP B O 1
ATOM 2345 N N . LYS B 1 142 ? 28.359 -33.938 -15.523 1 78.88 142 LYS B N 1
ATOM 2346 C CA . LYS B 1 142 ? 29.531 -33.219 -16.031 1 78.88 142 LYS B CA 1
ATOM 2347 C C . LYS B 1 142 ? 30.797 -33.625 -15.273 1 78.88 142 LYS B C 1
ATOM 2349 O O . LYS B 1 142 ? 31.875 -33.719 -15.859 1 78.88 142 LYS B O 1
ATOM 2354 N N . VAL B 1 143 ? 30.594 -33.781 -14.039 1 73.69 143 VAL B N 1
ATOM 2355 C CA . VAL B 1 143 ? 31.75 -34.125 -13.227 1 73.69 143 VAL B CA 1
ATOM 2356 C C . VAL B 1 143 ? 32.156 -35.562 -13.539 1 73.69 143 VAL B C 1
ATOM 2358 O O . VAL B 1 143 ? 33.344 -35.875 -13.641 1 73.69 143 VAL B O 1
ATOM 2361 N N . VAL B 1 144 ? 31.25 -36.406 -13.773 1 71.69 144 VAL B N 1
ATOM 2362 C CA . VAL B 1 144 ? 31.531 -37.812 -14.055 1 71.69 144 VAL B CA 1
ATOM 2363 C C . VAL B 1 144 ? 32.156 -37.938 -15.453 1 71.69 144 VAL B C 1
ATOM 2365 O O . VAL B 1 144 ? 33.094 -38.688 -15.648 1 71.69 144 VAL B O 1
ATOM 2368 N N . ASP B 1 145 ? 31.719 -37.156 -16.25 1 65.88 145 ASP B N 1
ATOM 2369 C CA . ASP B 1 145 ? 32.312 -37.188 -17.578 1 65.88 145 ASP B CA 1
ATOM 2370 C C . ASP B 1 145 ? 33.719 -36.594 -17.578 1 65.88 145 ASP B C 1
ATOM 2372 O O . ASP B 1 145 ? 34.562 -37.031 -18.344 1 65.88 145 ASP B O 1
ATOM 2376 N N . GLY B 1 146 ? 33.938 -35.656 -16.656 1 58.91 146 GLY B N 1
ATOM 2377 C CA . GLY B 1 146 ? 35.281 -35.125 -16.531 1 58.91 146 GLY B CA 1
ATOM 2378 C C . GLY B 1 146 ? 36.188 -35.969 -15.695 1 58.91 146 GLY B C 1
ATOM 2379 O O . GLY B 1 146 ? 37.406 -35.719 -15.648 1 58.91 146 GLY B O 1
ATOM 2380 N N . ALA B 1 147 ? 35.656 -36.719 -14.859 1 56.44 147 ALA B N 1
ATOM 2381 C CA . ALA B 1 147 ? 36.5 -37.625 -14.039 1 56.44 147 ALA B CA 1
ATOM 2382 C C . ALA B 1 147 ? 37 -38.781 -14.852 1 56.44 147 ALA B C 1
ATOM 2384 O O . ALA B 1 147 ? 37.781 -39.594 -14.352 1 56.44 147 ALA B O 1
ATOM 2385 N N . ASP B 1 148 ? 36.625 -39 -16.031 1 47.81 148 ASP B N 1
ATOM 2386 C CA . ASP B 1 148 ? 37.438 -39.938 -16.844 1 47.81 148 ASP B CA 1
ATOM 2387 C C . ASP B 1 148 ? 38.844 -39.375 -17.078 1 47.81 148 ASP B C 1
ATOM 2389 O O . ASP B 1 148 ? 39.156 -38.969 -18.188 1 47.81 148 ASP B O 1
ATOM 2393 N N . LEU B 1 149 ? 39.5 -38.562 -16.312 1 47.19 149 LEU B N 1
ATOM 2394 C CA . LEU B 1 149 ? 40.969 -38.438 -16.359 1 47.19 149 LEU B CA 1
ATOM 2395 C C . LEU B 1 149 ? 41.656 -39.781 -16.094 1 47.19 149 LEU B C 1
ATOM 2397 O O . LEU B 1 149 ? 41.125 -40.594 -15.336 1 47.19 149 LEU B O 1
ATOM 2401 N N . GLY B 1 150 ? 42.781 -40.156 -17.016 1 43.44 150 GLY B N 1
ATOM 2402 C CA . GLY B 1 150 ? 43.688 -41.25 -17.297 1 43.44 150 GLY B CA 1
ATOM 2403 C C . GLY B 1 150 ? 44.312 -41.844 -16.047 1 43.44 150 GLY B C 1
ATOM 2404 O O . GLY B 1 150 ? 45.156 -41.219 -15.422 1 43.44 150 GLY B O 1
ATOM 2405 N N . LEU B 1 151 ? 43.656 -42.281 -15.188 1 43.09 151 LEU B N 1
ATOM 2406 C CA . LEU B 1 151 ? 44.406 -43.219 -14.367 1 43.09 151 LEU B CA 1
ATOM 2407 C C . LEU B 1 151 ? 45.062 -44.281 -15.227 1 43.09 151 LEU B C 1
ATOM 2409 O O . LEU B 1 151 ? 45.594 -45.281 -14.695 1 43.09 151 LEU B O 1
ATOM 2413 N N . TRP B 1 152 ? 45.062 -44 -16.625 1 33.97 152 TRP B N 1
ATOM 2414 C CA . TRP B 1 152 ? 46.25 -44.688 -17.125 1 33.97 152 TRP B CA 1
ATOM 2415 C C . TRP B 1 152 ? 47.531 -43.844 -16.875 1 33.97 152 TRP B C 1
ATOM 2417 O O . TRP B 1 152 ? 47.5 -42.625 -16.969 1 33.97 152 TRP B O 1
#

pLDDT: mean 77.2, std 24.39, range [30.55, 98.56]

Solvent-accessible surface area (backbone atoms only — not comparable to full-atom values): 17650 Å² total; per-residue (Å²): 137,86,80,77,78,78,78,79,78,78,75,77,77,74,77,72,76,73,76,77,68,78,73,70,69,77,73,69,78,69,70,62,60,43,75,67,48,74,70,52,42,48,52,55,42,49,44,54,42,41,55,74,62,43,92,72,51,67,67,57,38,52,51,45,23,51,53,42,66,64,54,82,70,39,48,85,42,66,57,71,71,44,18,52,47,32,46,52,35,36,41,49,52,22,48,45,29,50,51,50,48,51,49,51,55,49,49,52,41,50,77,70,68,29,61,40,59,51,51,37,48,51,49,46,51,52,49,52,50,51,50,51,51,51,50,51,54,54,53,50,53,50,49,56,63,58,57,70,61,69,88,109,135,85,79,76,78,76,79,78,76,78,76,75,76,72,75,73,76,72,75,77,68,76,73,69,70,77,72,69,71,69,64,60,52,43,77,70,46,72,70,55,38,50,52,53,42,50,42,52,41,42,54,74,62,44,90,71,54,67,66,56,38,52,50,45,23,51,55,43,66,66,54,80,70,34,44,83,37,60,55,65,68,46,18,50,47,32,44,52,37,37,39,48,50,22,49,44,28,50,48,50,46,52,47,52,55,50,49,54,40,51,76,70,68,28,61,42,59,52,50,37,48,51,51,48,52,51,49,50,49,50,50,52,51,52,50,50,54,54,52,51,53,49,51,56,62,60,58,72,62,70,86,111